Protein AF-A0A7S1YQA7-F1 (afdb_monomer_lite)

Sequence (276 aa):
MTSTLVLRRIRLRHSNNTISSFSTLPFANKNDDNPKITQMTGIPHISIRHYNAPKIFNKTSLKGGYQLSTISTSHNNTPNKKETRRERTMTKMRASATKMEPTARKSLSLLQQYGPVFVGTYLSVYFLTLGSLFAAITYEVIDVSSVFYYLGKFNLHSVAETAETGVIETVSVETSEEESTQAVKYVVGLLAKYDVTRPYAEMAKTNPHVVNLGVAWVATKLTEPLRFGVTALILPKVAKLLGRGPPPLIEEDVSLEEGKDVEKDGVVENRGSQQK

Secondary structure (DSSP, 8-state):
----------------------PPPP------------------------------------------------------TTHHHHHHHHHHHHHHHTTS-HHHHHHHHHHHHHHHHHHHHHHHHHHHHHHHHHHHHHTTSS-HHHHHHHHHHHHHHHHTTS-TTS--------STTHHHHHHHHHHHHHHHTSTTTHHHHHHHHH-HHHHHHHHHHHHHHHTHHHHHHHH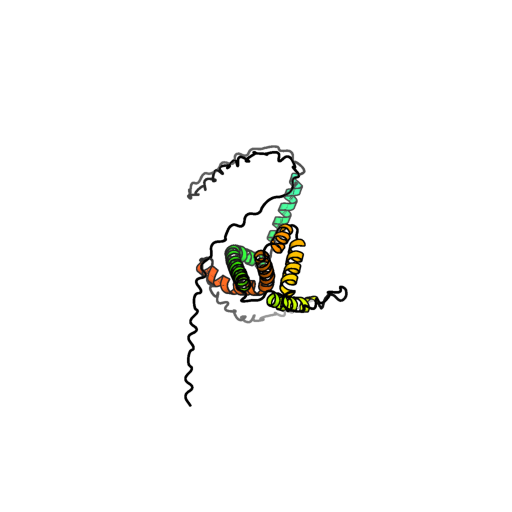HHHHHHHHHHTT-SPP-----------------------------

InterPro domains:
  IPR009688 Protein FAM210A/B-like domain [PF06916] (109-236)
  IPR045866 Protein FAM210A/B-like [PTHR21377] (71-244)

pLDDT: mean 71.1, std 18.67, range [43.59, 97.88]

Foldseek 3Di:
DDDDDDDDDDDDDDDDDDPDDDDDDDDDDDDDDDDPPPPPPDDPPPPPPDDDDPPPDPPDDDPDDDPDDDPPPDDPDDDDPVVVVVVVVVVVVVVVVVPPDPVVVVVVVVCVLLVVVLVVLLVVLLCVQLVVQLVCPVVVVDPLLNLVVVVCVVPCVVCVVPDPDDDPPPPPDDDDPCSLVVLLVVLLVVQCVDPVSNVLSVVSVVDVSSSSSSSSVVSSVVCVVVSSVVSVVCRQVSCVVVVSHDDPPPPPPPPPPVDPDPPPDDPDDDPDDDDD

Structure (mmCIF, N/CA/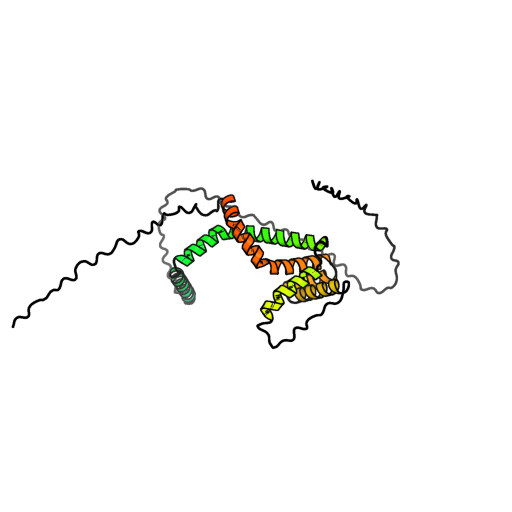C/O backbone):
data_AF-A0A7S1YQA7-F1
#
_entry.id   AF-A0A7S1YQA7-F1
#
loop_
_atom_site.group_PDB
_atom_site.id
_atom_site.type_symbol
_atom_site.label_atom_id
_atom_site.label_alt_id
_atom_site.label_comp_id
_atom_site.label_asym_id
_atom_site.label_entity_id
_atom_site.label_seq_id
_atom_site.pdbx_PDB_ins_code
_atom_site.Cartn_x
_atom_site.Cartn_y
_atom_site.Cartn_z
_atom_site.occupancy
_atom_site.B_iso_or_equiv
_atom_site.auth_seq_id
_atom_site.auth_comp_id
_atom_site.auth_asym_id
_atom_site.auth_atom_id
_atom_site.pdbx_PDB_model_num
ATOM 1 N N . MET A 1 1 ? 3.089 -53.648 -4.534 1.00 48.81 1 MET A N 1
ATOM 2 C CA . MET A 1 1 ? 3.597 -52.567 -5.405 1.00 48.81 1 MET A CA 1
ATOM 3 C C . MET A 1 1 ? 3.871 -51.353 -4.533 1.00 48.81 1 MET A C 1
ATOM 5 O O . MET A 1 1 ? 2.961 -50.599 -4.225 1.00 48.81 1 MET A O 1
ATOM 9 N N . THR A 1 2 ? 5.091 -51.251 -4.018 1.00 43.75 2 THR A N 1
ATOM 10 C CA . THR A 1 2 ? 5.531 -50.237 -3.052 1.00 43.75 2 THR A CA 1
ATOM 11 C C . THR A 1 2 ? 6.356 -49.187 -3.790 1.00 43.75 2 THR A C 1
ATOM 13 O O . THR A 1 2 ? 7.496 -49.442 -4.164 1.00 43.75 2 THR A O 1
ATOM 16 N N . SER A 1 3 ? 5.758 -48.022 -4.050 1.00 49.91 3 SER A N 1
ATOM 17 C CA . SER A 1 3 ? 6.427 -46.898 -4.713 1.00 49.91 3 SER A CA 1
ATOM 18 C C . SER A 1 3 ? 7.304 -46.138 -3.723 1.00 49.91 3 SER A C 1
ATOM 20 O O . SER A 1 3 ? 6.818 -45.380 -2.885 1.00 49.91 3 SER A O 1
ATOM 22 N N . THR A 1 4 ? 8.610 -46.343 -3.833 1.00 55.53 4 THR A N 1
ATOM 23 C CA . THR A 1 4 ? 9.645 -45.620 -3.093 1.00 55.53 4 THR A CA 1
ATOM 24 C C . THR A 1 4 ? 9.862 -44.246 -3.735 1.00 55.53 4 THR A C 1
ATOM 26 O O . THR A 1 4 ? 10.433 -44.131 -4.818 1.00 55.53 4 THR A O 1
ATOM 29 N N . LEU A 1 5 ? 9.385 -43.187 -3.077 1.00 53.81 5 LEU A N 1
ATOM 30 C CA . LEU A 1 5 ? 9.600 -41.793 -3.475 1.00 53.81 5 LEU A CA 1
ATOM 31 C C . LEU A 1 5 ? 11.052 -41.381 -3.184 1.00 53.81 5 LEU A C 1
ATOM 33 O O . LEU A 1 5 ? 11.446 -41.176 -2.037 1.00 53.81 5 LEU A O 1
ATOM 37 N N . VAL A 1 6 ? 11.858 -41.268 -4.240 1.00 61.03 6 VAL A N 1
ATOM 38 C CA . VAL A 1 6 ? 13.243 -40.784 -4.186 1.00 61.03 6 VAL A CA 1
ATOM 39 C C . VAL A 1 6 ? 13.238 -39.253 -4.114 1.00 61.03 6 VAL A C 1
ATOM 41 O O . VAL A 1 6 ? 13.006 -38.565 -5.107 1.00 61.03 6 VAL A O 1
ATOM 44 N N . LEU A 1 7 ? 13.514 -38.708 -2.928 1.00 55.69 7 LEU A N 1
ATOM 45 C CA . LEU A 1 7 ? 13.734 -37.277 -2.704 1.00 55.69 7 LEU A CA 1
ATOM 46 C C . LEU A 1 7 ? 15.055 -36.831 -3.354 1.00 55.69 7 LEU A C 1
ATOM 48 O O . LEU A 1 7 ? 16.149 -37.070 -2.838 1.00 55.69 7 LEU A O 1
ATOM 52 N N . ARG A 1 8 ? 14.950 -36.156 -4.504 1.00 56.75 8 ARG A N 1
ATOM 53 C CA . ARG A 1 8 ? 16.076 -35.531 -5.211 1.00 56.75 8 ARG A CA 1
ATOM 54 C C . ARG A 1 8 ? 16.490 -34.253 -4.472 1.00 56.75 8 ARG A C 1
ATOM 56 O O . ARG A 1 8 ? 15.835 -33.220 -4.552 1.00 56.75 8 ARG A O 1
ATOM 63 N N . ARG A 1 9 ? 17.588 -34.339 -3.723 1.00 57.03 9 ARG A N 1
ATOM 64 C CA . ARG A 1 9 ? 18.198 -33.231 -2.978 1.00 57.03 9 ARG A CA 1
ATOM 65 C C . ARG A 1 9 ? 18.844 -32.247 -3.965 1.00 57.03 9 ARG A C 1
ATOM 67 O O . ARG A 1 9 ? 19.928 -32.512 -4.479 1.00 57.03 9 ARG A O 1
ATOM 74 N N . ILE A 1 10 ? 18.176 -31.130 -4.252 1.00 56.75 10 ILE A N 1
ATOM 75 C CA . ILE A 1 10 ? 18.732 -30.042 -5.069 1.00 56.75 10 ILE A CA 1
ATOM 76 C C . ILE A 1 10 ? 19.785 -29.312 -4.228 1.00 56.75 10 ILE A C 1
ATOM 78 O O . ILE A 1 10 ? 19.480 -28.688 -3.214 1.00 56.75 10 ILE A O 1
ATOM 82 N N . ARG A 1 11 ? 21.049 -29.446 -4.628 1.00 58.34 11 ARG A N 1
ATOM 83 C CA . ARG A 1 11 ? 22.204 -28.792 -4.010 1.00 58.34 11 ARG A CA 1
ATOM 84 C C . ARG A 1 11 ? 22.470 -27.503 -4.789 1.00 58.34 11 ARG A C 1
ATOM 86 O O . ARG A 1 11 ? 23.033 -27.558 -5.878 1.00 58.34 11 ARG A O 1
ATOM 93 N N . LEU A 1 12 ? 22.031 -26.363 -4.259 1.00 56.28 12 LEU A N 1
ATOM 94 C CA . LEU A 1 12 ? 22.344 -25.052 -4.830 1.00 56.28 12 LEU A CA 1
ATOM 95 C C . LEU A 1 12 ? 23.851 -24.792 -4.687 1.00 56.28 12 LEU A C 1
ATOM 97 O O . LEU A 1 12 ? 24.405 -24.804 -3.587 1.00 56.28 12 LEU A O 1
ATOM 101 N N . ARG A 1 13 ? 24.519 -24.637 -5.830 1.00 58.03 13 ARG A N 1
ATOM 102 C CA . ARG A 1 13 ? 25.949 -24.353 -5.958 1.00 58.03 13 ARG A CA 1
ATOM 103 C C . ARG A 1 13 ? 26.116 -22.833 -5.871 1.00 58.03 13 ARG A C 1
ATOM 105 O O . ARG A 1 13 ? 25.655 -22.125 -6.759 1.00 58.03 13 ARG A O 1
ATOM 112 N N . HIS A 1 14 ? 26.737 -22.331 -4.805 1.00 50.59 14 HIS A N 1
ATOM 113 C CA . HIS A 1 14 ? 27.123 -20.921 -4.716 1.00 50.59 14 HIS A CA 1
ATOM 114 C C . HIS A 1 14 ? 28.198 -20.617 -5.768 1.00 50.59 14 HIS A C 1
ATOM 116 O O . HIS A 1 14 ? 29.286 -21.190 -5.735 1.00 50.59 14 HIS A O 1
ATOM 122 N N . SER A 1 15 ? 27.869 -19.733 -6.711 1.00 54.56 15 SER A N 1
ATOM 123 C CA . SER A 1 15 ? 28.816 -19.128 -7.646 1.00 54.56 15 SER A CA 1
ATOM 124 C C . SER A 1 15 ? 29.484 -17.939 -6.961 1.00 54.56 15 SER A C 1
ATOM 126 O O . SER A 1 15 ? 28.852 -16.905 -6.751 1.00 54.56 15 SER A O 1
ATOM 128 N N . ASN A 1 16 ? 30.754 -18.093 -6.592 1.00 51.56 16 ASN A N 1
ATOM 129 C CA . ASN A 1 16 ? 31.605 -16.984 -6.177 1.00 51.56 16 ASN A CA 1
ATOM 130 C C . ASN A 1 16 ? 32.040 -16.227 -7.437 1.00 51.56 16 ASN A C 1
ATOM 132 O O . ASN A 1 16 ? 33.015 -16.615 -8.077 1.00 51.56 16 ASN A O 1
ATOM 136 N N . ASN A 1 17 ? 31.317 -15.165 -7.801 1.00 50.00 17 ASN A N 1
ATOM 137 C CA . ASN A 1 17 ? 31.789 -14.229 -8.818 1.00 50.00 17 ASN A CA 1
ATOM 138 C C . ASN A 1 17 ? 32.797 -13.266 -8.192 1.00 50.00 17 ASN A C 1
ATOM 140 O O . ASN A 1 17 ? 32.459 -12.304 -7.504 1.00 50.00 17 ASN A O 1
ATOM 144 N N . THR A 1 18 ? 34.058 -13.584 -8.450 1.00 46.94 18 THR A N 1
ATOM 145 C CA . THR A 1 18 ? 35.232 -12.728 -8.357 1.00 46.94 18 THR A CA 1
ATOM 146 C C . THR A 1 18 ? 35.003 -11.482 -9.215 1.00 46.94 18 THR A C 1
ATOM 148 O O . THR A 1 18 ? 34.886 -11.577 -10.435 1.00 46.94 18 THR A O 1
ATOM 151 N N . ILE A 1 19 ? 34.919 -10.309 -8.586 1.00 50.41 19 ILE A N 1
ATOM 152 C CA . ILE A 1 19 ? 34.871 -9.024 -9.288 1.00 50.41 19 ILE A CA 1
ATOM 153 C C . ILE A 1 19 ? 36.265 -8.776 -9.865 1.00 50.41 19 ILE A C 1
ATOM 155 O O . ILE A 1 19 ? 37.210 -8.459 -9.144 1.00 50.41 19 ILE A O 1
ATOM 159 N N . SER A 1 20 ? 36.389 -8.987 -11.171 1.00 46.50 20 SER A N 1
ATOM 160 C CA . SER A 1 20 ? 37.546 -8.611 -11.971 1.00 46.50 20 SER A CA 1
ATOM 161 C C . SER A 1 20 ? 37.680 -7.090 -12.025 1.00 46.50 20 SER A C 1
ATOM 163 O O . SER A 1 20 ? 36.735 -6.370 -12.348 1.00 46.50 20 SER A O 1
ATOM 165 N N . SER A 1 21 ? 38.886 -6.636 -11.714 1.00 47.81 21 SER A N 1
ATOM 166 C CA . SER A 1 21 ? 39.421 -5.285 -11.833 1.00 47.81 21 SER A CA 1
ATOM 167 C C . SER A 1 21 ? 39.051 -4.631 -13.168 1.00 47.81 21 SER A C 1
ATOM 169 O O . SER A 1 21 ? 39.421 -5.115 -14.236 1.00 47.81 21 SER A O 1
ATOM 171 N N . PHE A 1 22 ? 38.347 -3.502 -13.096 1.00 51.25 22 PHE A N 1
ATOM 172 C CA . PHE A 1 22 ? 38.029 -2.669 -14.248 1.00 51.25 22 PHE A CA 1
ATOM 173 C C . PHE A 1 22 ? 39.286 -1.889 -14.655 1.00 51.25 22 PHE A C 1
ATOM 175 O O . PHE A 1 22 ? 39.762 -1.017 -13.929 1.00 51.25 22 PHE A O 1
ATOM 182 N N . SER A 1 23 ? 39.858 -2.262 -15.795 1.00 45.97 23 SER A N 1
ATOM 183 C CA . SER A 1 23 ? 41.001 -1.607 -16.422 1.00 45.97 23 SER A CA 1
ATOM 184 C C . SER A 1 23 ? 40.618 -0.231 -16.967 1.00 45.97 23 SER A C 1
ATOM 186 O O . SER A 1 23 ? 39.693 -0.092 -17.766 1.00 45.97 23 SER A O 1
ATOM 188 N N . THR A 1 24 ? 41.383 0.768 -16.547 1.00 47.91 24 THR A N 1
ATOM 189 C CA . THR A 1 24 ? 41.411 2.147 -17.030 1.00 47.91 24 THR A CA 1
ATOM 190 C C . THR A 1 24 ? 41.700 2.194 -18.534 1.00 47.91 24 THR A C 1
ATOM 192 O O . THR A 1 24 ? 42.746 1.717 -18.971 1.00 47.91 24 THR A O 1
ATOM 195 N N . LEU A 1 25 ? 40.812 2.800 -19.328 1.00 50.62 25 LEU A N 1
ATOM 196 C CA . LEU A 1 25 ? 41.116 3.208 -20.704 1.00 50.62 25 LEU A CA 1
ATOM 197 C C . LEU A 1 25 ? 41.428 4.714 -20.748 1.00 50.62 25 LEU A C 1
ATOM 199 O O . LEU A 1 25 ? 40.717 5.494 -20.109 1.00 50.62 25 LEU A O 1
ATOM 203 N N . PRO A 1 26 ? 42.458 5.144 -21.499 1.00 60.94 26 PRO A N 1
ATOM 204 C CA . PRO A 1 26 ? 42.775 6.552 -21.681 1.00 60.94 26 PRO A CA 1
ATOM 205 C C . PRO A 1 26 ? 41.904 7.141 -22.799 1.00 60.94 26 PRO A C 1
ATOM 207 O O . PRO A 1 26 ? 42.015 6.746 -23.958 1.00 60.94 26 PRO A O 1
ATOM 210 N N . PHE A 1 27 ? 41.049 8.110 -22.469 1.00 49.16 27 PHE A N 1
ATOM 211 C CA . PHE A 1 27 ? 40.383 8.936 -23.477 1.00 49.16 27 PHE A CA 1
ATOM 212 C C . PHE A 1 27 ? 41.293 10.105 -23.864 1.00 49.16 27 PHE A C 1
ATOM 214 O O . PHE A 1 27 ? 41.507 11.041 -23.093 1.00 49.16 27 PHE A O 1
ATOM 221 N N . ALA A 1 28 ? 41.842 10.027 -25.074 1.00 52.94 28 ALA A N 1
ATOM 222 C CA . ALA A 1 28 ? 42.580 11.098 -25.723 1.00 52.94 28 ALA A CA 1
ATOM 223 C C . ALA A 1 28 ? 41.616 12.043 -26.470 1.00 52.94 28 ALA A C 1
ATOM 225 O O . ALA A 1 28 ? 41.026 11.679 -27.480 1.00 52.94 28 ALA A O 1
ATOM 226 N N . ASN A 1 29 ? 41.462 13.245 -25.911 1.00 54.66 29 ASN A N 1
ATOM 227 C CA . ASN A 1 29 ? 41.579 14.568 -26.541 1.00 54.66 29 ASN A CA 1
ATOM 228 C C . ASN A 1 29 ? 41.228 14.734 -28.044 1.00 54.66 29 ASN A C 1
ATOM 230 O O . ASN A 1 29 ? 41.983 14.260 -28.892 1.00 54.66 29 ASN A O 1
ATOM 234 N N . LYS A 1 30 ? 40.231 15.582 -28.364 1.00 50.53 30 LYS A N 1
ATOM 235 C CA . LYS A 1 30 ? 40.443 16.783 -29.208 1.00 50.53 30 LYS A CA 1
ATOM 236 C C . LYS A 1 30 ? 39.229 17.720 -29.280 1.00 50.53 30 LYS A C 1
ATOM 238 O O . LYS A 1 30 ? 38.108 17.261 -29.465 1.00 50.53 30 LYS A O 1
ATOM 243 N N . ASN A 1 31 ? 39.560 19.014 -29.290 1.00 51.22 31 ASN A N 1
ATOM 244 C CA . ASN A 1 31 ? 38.817 20.190 -29.767 1.00 51.22 31 ASN A CA 1
ATOM 245 C C . ASN A 1 31 ? 38.156 21.071 -28.697 1.00 51.22 31 ASN A C 1
ATOM 247 O O . ASN A 1 31 ? 37.012 20.883 -28.295 1.00 51.22 31 ASN A O 1
ATOM 251 N N . ASP A 1 32 ? 38.973 22.037 -28.268 1.00 58.78 32 ASP A N 1
ATOM 252 C CA . ASP A 1 32 ? 38.685 23.468 -28.126 1.00 58.78 32 ASP A CA 1
ATOM 253 C C . ASP A 1 32 ? 37.249 23.911 -28.447 1.00 58.78 32 ASP A C 1
ATOM 255 O O . ASP A 1 32 ? 36.817 23.868 -29.592 1.00 58.78 32 ASP A O 1
ATOM 259 N N . ASP A 1 33 ? 36.551 24.405 -27.425 1.00 54.88 33 ASP A N 1
ATOM 260 C CA . ASP A 1 33 ? 36.119 25.803 -27.380 1.00 54.88 33 ASP A CA 1
ATOM 261 C C . ASP A 1 33 ? 35.776 26.174 -25.930 1.00 54.88 33 ASP A C 1
ATOM 263 O O . ASP A 1 33 ? 35.072 25.468 -25.212 1.00 54.88 33 ASP A O 1
ATOM 267 N N . ASN A 1 34 ? 36.376 27.269 -25.474 1.00 54.03 34 ASN A N 1
ATOM 268 C CA . ASN A 1 34 ? 36.519 27.678 -24.082 1.00 54.03 34 ASN A CA 1
ATOM 269 C C . ASN A 1 34 ? 35.376 28.614 -23.636 1.00 54.03 34 ASN A C 1
ATOM 271 O O . ASN A 1 34 ? 35.433 29.809 -23.941 1.00 54.03 34 ASN A O 1
ATOM 275 N N . PRO A 1 35 ? 34.382 28.163 -22.846 1.00 55.31 35 PRO A N 1
ATOM 276 C CA . PRO A 1 35 ? 33.626 29.067 -21.999 1.00 55.31 35 PRO A CA 1
ATOM 277 C C . PRO A 1 35 ? 34.397 29.268 -20.691 1.00 55.31 35 PRO A C 1
ATOM 279 O O . PRO A 1 35 ? 34.618 28.331 -19.927 1.00 55.31 35 PRO A O 1
ATOM 282 N N . LYS A 1 36 ? 34.785 30.518 -20.425 1.00 51.69 36 LYS A N 1
ATOM 283 C CA . LYS A 1 36 ? 35.367 30.972 -19.155 1.00 51.69 36 LYS A CA 1
ATOM 284 C C . LYS A 1 36 ? 34.573 30.406 -17.970 1.00 51.69 36 LYS A C 1
ATOM 286 O O . LYS A 1 36 ? 33.494 30.897 -17.644 1.00 51.69 36 LYS A O 1
ATOM 291 N N . ILE A 1 37 ? 35.131 29.388 -17.318 1.00 48.38 37 ILE A N 1
ATOM 292 C CA . ILE A 1 37 ? 34.628 28.841 -16.059 1.00 48.38 37 ILE A CA 1
ATOM 293 C C . ILE A 1 37 ? 34.962 29.860 -14.971 1.00 48.38 37 ILE A C 1
ATOM 295 O O . ILE A 1 37 ? 36.070 29.903 -14.437 1.00 48.38 37 ILE A O 1
ATOM 299 N N . THR A 1 38 ? 33.990 30.715 -14.663 1.00 59.81 38 THR A N 1
ATOM 300 C CA . THR A 1 38 ? 33.974 31.514 -13.439 1.00 59.81 38 THR A CA 1
ATOM 301 C C . THR A 1 38 ? 33.997 30.552 -12.255 1.00 59.81 38 THR A C 1
ATOM 303 O O . THR A 1 38 ? 33.003 29.890 -11.958 1.00 59.81 38 THR A O 1
ATOM 306 N N . GLN A 1 39 ? 35.142 30.453 -11.584 1.00 46.75 39 GLN A N 1
ATOM 307 C CA . GLN A 1 39 ? 35.269 29.727 -10.327 1.00 46.75 39 GLN A CA 1
ATOM 308 C C . GLN A 1 39 ? 34.439 30.446 -9.250 1.00 46.75 39 GLN A C 1
ATOM 310 O O . GLN A 1 39 ? 34.910 31.383 -8.611 1.00 46.75 39 GLN A O 1
ATOM 315 N N . MET A 1 40 ? 33.190 30.022 -9.035 1.00 45.34 40 MET A N 1
ATOM 316 C CA . MET A 1 40 ? 32.464 30.319 -7.796 1.00 45.34 40 MET A CA 1
ATOM 317 C C . MET A 1 40 ? 32.923 29.334 -6.720 1.00 45.34 40 MET A C 1
ATOM 319 O O . MET A 1 40 ? 32.256 28.348 -6.412 1.00 45.34 40 MET A O 1
ATOM 323 N N . THR A 1 41 ? 34.078 29.612 -6.120 1.00 52.19 41 THR A N 1
ATOM 324 C CA . THR A 1 41 ? 34.468 29.041 -4.826 1.00 52.19 41 THR A CA 1
ATOM 325 C C . THR A 1 41 ? 33.648 29.720 -3.729 1.00 52.19 41 THR A C 1
ATOM 327 O O . THR A 1 41 ? 34.127 30.598 -3.016 1.00 52.19 41 THR A O 1
ATOM 330 N N . GLY A 1 42 ? 32.373 29.358 -3.634 1.00 48.22 42 GLY A N 1
ATOM 331 C CA . GLY A 1 42 ? 31.481 29.771 -2.559 1.00 48.22 42 GLY A CA 1
ATOM 332 C C . GLY A 1 42 ? 30.937 28.532 -1.878 1.00 48.22 42 GLY A C 1
ATOM 333 O O . GLY A 1 42 ? 29.832 28.108 -2.189 1.00 48.22 42 GLY A O 1
ATOM 334 N N . ILE A 1 43 ? 31.724 27.924 -0.988 1.00 51.78 43 ILE A N 1
ATOM 335 C CA . ILE A 1 43 ? 31.242 26.858 -0.105 1.00 51.78 43 ILE A CA 1
ATOM 336 C C . ILE A 1 43 ? 30.176 27.499 0.797 1.00 51.78 43 ILE A C 1
ATOM 338 O O . ILE A 1 43 ? 30.527 28.370 1.600 1.00 51.78 43 ILE A O 1
ATOM 342 N N . PRO A 1 44 ? 28.884 27.140 0.681 1.00 53.72 44 PRO A N 1
ATOM 343 C CA . PRO A 1 44 ? 27.879 27.667 1.585 1.00 53.72 44 PRO A CA 1
ATOM 344 C C . PRO A 1 44 ? 28.177 27.121 2.981 1.00 53.72 44 PRO A C 1
ATOM 346 O O . PRO A 1 44 ? 28.105 25.921 3.236 1.00 53.72 44 PRO A O 1
ATOM 349 N N . HIS A 1 45 ? 28.548 28.020 3.885 1.00 48.47 45 HIS A N 1
ATOM 350 C CA . HIS A 1 45 ? 28.747 27.726 5.294 1.00 48.47 45 HIS A CA 1
ATOM 351 C C . HIS A 1 45 ? 27.398 27.300 5.899 1.00 48.47 45 HIS A C 1
ATOM 353 O O . HIS A 1 45 ? 26.556 28.136 6.235 1.00 48.47 45 HIS A O 1
ATOM 359 N N . ILE A 1 46 ? 27.167 25.987 5.991 1.00 56.03 46 ILE A N 1
ATOM 360 C CA . ILE A 1 46 ? 25.974 25.399 6.608 1.00 56.03 46 ILE A CA 1
ATOM 361 C C . ILE A 1 46 ? 26.022 25.733 8.102 1.00 56.03 46 ILE A C 1
ATOM 363 O O . ILE A 1 46 ? 26.708 25.088 8.891 1.00 56.03 46 ILE A O 1
ATOM 367 N N . SER A 1 47 ? 25.303 26.783 8.494 1.00 59.28 47 SER A N 1
ATOM 368 C CA . SER A 1 47 ? 25.112 27.137 9.896 1.00 59.28 47 SER A CA 1
ATOM 369 C C . SER A 1 47 ? 24.214 26.084 10.548 1.00 59.28 47 SER A C 1
ATOM 371 O O . SER A 1 47 ? 22.994 26.076 10.366 1.00 59.28 47 SER A O 1
ATOM 373 N N . ILE A 1 48 ? 24.831 25.164 11.291 1.00 54.91 48 ILE A N 1
ATOM 374 C CA . ILE A 1 48 ? 24.143 24.174 12.120 1.00 54.91 48 ILE A CA 1
ATOM 375 C C . ILE A 1 48 ? 23.473 24.927 13.276 1.00 54.91 48 ILE A C 1
ATOM 377 O O . ILE A 1 48 ? 24.070 25.146 14.334 1.00 54.91 48 ILE A O 1
ATOM 381 N N . ARG A 1 49 ? 22.217 25.353 13.079 1.00 51.72 49 ARG A N 1
ATOM 382 C CA . ARG A 1 49 ? 21.379 25.853 14.175 1.00 51.72 49 ARG A CA 1
ATOM 383 C C . ARG A 1 49 ? 21.224 24.738 15.200 1.00 51.72 49 ARG A C 1
ATOM 385 O O . ARG A 1 49 ? 20.568 23.732 14.947 1.00 51.72 49 ARG A O 1
ATOM 392 N N . HIS A 1 50 ? 21.837 24.940 16.358 1.00 48.50 50 HIS A N 1
ATOM 393 C CA . HIS A 1 50 ? 21.611 24.124 17.537 1.00 48.50 50 HIS A CA 1
ATOM 394 C C . HIS A 1 50 ? 20.156 24.315 17.971 1.00 48.50 50 HIS A C 1
ATOM 396 O O . HIS A 1 50 ? 19.777 25.363 18.493 1.00 48.50 50 HIS A O 1
ATOM 402 N N . TYR A 1 51 ? 19.321 23.313 17.713 1.00 55.09 51 TYR A N 1
ATOM 403 C CA . TYR A 1 51 ? 17.982 23.265 18.276 1.00 55.09 51 TYR A CA 1
ATOM 404 C C . TYR A 1 51 ? 18.117 22.908 19.756 1.00 55.09 51 TYR A C 1
ATOM 406 O O . TYR A 1 51 ? 18.397 21.764 20.108 1.00 55.09 51 TYR A O 1
ATOM 414 N N . ASN A 1 52 ? 17.939 23.904 20.626 1.00 57.75 52 ASN A N 1
ATOM 415 C CA . ASN A 1 52 ? 17.761 23.674 22.054 1.00 57.75 52 ASN A CA 1
ATOM 416 C C . ASN A 1 52 ? 16.533 22.777 22.245 1.00 57.75 52 ASN A C 1
ATOM 418 O O . ASN A 1 52 ? 15.401 23.199 22.003 1.00 57.75 52 ASN A O 1
ATOM 422 N N . ALA A 1 53 ? 16.772 21.532 22.656 1.00 57.47 53 ALA A N 1
ATOM 423 C CA . ALA A 1 53 ? 15.720 20.589 22.988 1.00 57.47 53 ALA A CA 1
ATOM 424 C C . ALA A 1 53 ? 14.840 21.181 24.108 1.00 57.47 53 ALA A C 1
ATOM 426 O O . ALA A 1 53 ? 15.370 21.580 25.153 1.00 57.47 53 ALA A O 1
ATOM 427 N N . PRO A 1 54 ? 13.510 21.267 23.929 1.00 55.47 54 PRO A N 1
ATOM 428 C CA . PRO A 1 54 ? 12.627 21.712 24.992 1.00 55.47 54 PRO A CA 1
ATOM 429 C C . PRO A 1 54 ? 12.703 20.705 26.142 1.00 55.47 54 PRO A C 1
ATOM 431 O O . PRO A 1 54 ? 12.422 19.519 25.970 1.00 55.47 54 PRO A O 1
ATOM 434 N N . LYS A 1 55 ? 13.114 21.186 27.320 1.00 54.69 55 LYS A N 1
ATOM 435 C CA . LYS A 1 55 ? 13.129 20.408 28.562 1.00 54.69 55 LYS A CA 1
ATOM 436 C C . LYS A 1 55 ? 11.726 19.852 28.801 1.00 54.69 55 LYS A C 1
ATOM 438 O O . LYS A 1 55 ? 10.791 20.606 29.068 1.00 54.69 55 LYS A O 1
ATOM 443 N N . ILE A 1 56 ? 11.592 18.534 28.685 1.00 52.28 56 ILE A N 1
ATOM 444 C CA . ILE A 1 56 ? 10.373 17.800 29.010 1.00 52.28 56 ILE A CA 1
ATOM 445 C C . ILE A 1 56 ? 10.145 17.979 30.511 1.00 52.28 56 ILE A C 1
ATOM 447 O O . ILE A 1 56 ? 10.890 17.466 31.344 1.00 52.28 56 ILE A O 1
ATOM 451 N N . PHE A 1 57 ? 9.149 18.795 30.843 1.00 50.91 57 PHE A N 1
ATOM 452 C CA . PHE A 1 57 ? 8.755 19.094 32.209 1.00 50.91 57 PHE A CA 1
ATOM 453 C C . PHE A 1 57 ? 8.052 17.857 32.781 1.00 50.91 57 PHE A C 1
ATOM 455 O O . PHE A 1 57 ? 6.892 17.583 32.468 1.00 50.91 57 PHE A O 1
ATOM 462 N N . ASN A 1 58 ? 8.777 17.083 33.591 1.00 45.31 58 ASN A N 1
ATOM 463 C CA . ASN A 1 58 ? 8.218 15.988 34.376 1.00 45.31 58 ASN A CA 1
ATOM 464 C C . ASN A 1 58 ? 7.157 16.554 35.328 1.00 45.31 58 ASN A C 1
ATOM 466 O O . ASN A 1 58 ? 7.478 17.224 36.307 1.00 45.31 58 ASN A O 1
ATOM 470 N N . LYS A 1 59 ? 5.881 16.279 35.041 1.00 46.31 59 LYS A N 1
ATOM 471 C CA . LYS A 1 59 ? 4.782 16.502 35.983 1.00 46.31 59 LYS A CA 1
ATOM 472 C C . LYS A 1 59 ? 4.841 15.422 37.058 1.00 46.31 59 LYS A C 1
ATOM 474 O O . LYS A 1 59 ? 4.179 14.393 36.952 1.00 46.31 59 LYS A O 1
ATOM 479 N N . THR A 1 60 ? 5.624 15.659 38.103 1.00 49.97 60 THR A N 1
ATOM 480 C CA . THR A 1 60 ? 5.364 15.030 39.393 1.00 49.97 60 THR A CA 1
ATOM 481 C C . THR A 1 60 ? 4.111 15.662 39.992 1.00 49.97 60 THR A C 1
ATOM 483 O O . THR A 1 60 ? 3.961 16.878 40.097 1.00 49.97 60 THR A O 1
ATOM 486 N N . SER A 1 61 ? 3.169 14.786 40.318 1.00 55.28 61 SER A N 1
ATOM 487 C CA . SER A 1 61 ? 1.930 15.056 41.029 1.00 55.28 61 SER A CA 1
ATOM 488 C C . SER A 1 61 ? 2.215 15.722 42.380 1.00 55.28 61 SER A C 1
ATOM 490 O O . SER A 1 61 ? 2.542 15.041 43.350 1.00 55.28 61 SER A O 1
ATOM 492 N N . LEU A 1 62 ? 2.032 17.038 42.460 1.00 46.97 62 LEU A N 1
ATOM 493 C CA . LEU A 1 62 ? 1.889 17.759 43.721 1.00 46.97 62 LEU A CA 1
ATOM 494 C C . LEU A 1 62 ? 0.397 17.976 43.988 1.00 46.97 62 LEU A C 1
ATOM 496 O O . LEU A 1 62 ? -0.241 18.863 43.423 1.00 46.97 62 LEU A O 1
ATOM 500 N N . LYS A 1 63 ? -0.154 17.131 44.866 1.00 52.75 63 LYS A N 1
ATOM 501 C CA . LYS A 1 63 ? -1.357 17.439 45.641 1.00 52.75 63 LYS A CA 1
ATOM 502 C C . LYS A 1 63 ? -1.007 18.616 46.556 1.00 52.75 63 LYS A C 1
ATOM 504 O O . LYS A 1 63 ? -0.424 18.419 47.614 1.00 52.75 63 LYS A O 1
ATOM 509 N N . GLY A 1 64 ? -1.320 19.830 46.124 1.00 44.50 64 GLY A N 1
ATOM 510 C CA . GLY A 1 64 ? -1.156 21.046 46.914 1.00 44.50 64 GLY A CA 1
ATOM 511 C C . GLY A 1 64 ? -2.316 21.978 46.620 1.00 44.50 64 GLY A C 1
ATOM 512 O O . GLY A 1 64 ? -2.377 22.571 45.547 1.00 44.50 64 GLY A O 1
ATOM 513 N N . GLY A 1 65 ? -3.272 22.034 47.547 1.00 53.88 65 GLY A N 1
ATOM 514 C CA . GLY A 1 65 ? -4.390 22.960 47.483 1.00 53.88 65 GLY A CA 1
ATOM 515 C C . GLY A 1 65 ? -3.893 24.390 47.644 1.00 53.88 65 GLY A C 1
ATOM 516 O O . GLY A 1 65 ? -3.361 24.750 48.688 1.00 53.88 65 GLY A O 1
ATOM 517 N N . TYR A 1 66 ? -4.115 25.202 46.618 1.00 43.66 66 TYR A N 1
ATOM 518 C CA . TYR A 1 66 ? -4.058 26.651 46.721 1.00 43.66 66 TYR A CA 1
ATOM 519 C C . TYR A 1 66 ? -5.399 27.180 46.224 1.00 43.66 66 TYR A C 1
ATOM 521 O O . TYR A 1 66 ? -5.752 27.032 45.055 1.00 43.66 66 TYR A O 1
ATOM 529 N N . GLN A 1 67 ? -6.165 27.741 47.156 1.00 49.34 67 GLN A N 1
ATOM 530 C CA . GLN A 1 67 ? -7.337 28.558 46.873 1.00 49.34 67 GLN A CA 1
ATOM 531 C C . GLN A 1 67 ? -6.852 29.798 46.118 1.00 49.34 67 GLN A C 1
ATOM 533 O O . GLN A 1 67 ? -6.260 30.701 46.709 1.00 49.34 67 GLN A O 1
ATOM 538 N N . LEU A 1 68 ? -7.029 29.800 44.798 1.00 43.91 68 LEU A N 1
ATOM 539 C CA . LEU A 1 68 ? -6.679 30.929 43.950 1.00 43.91 68 LEU A CA 1
ATOM 540 C C . LEU A 1 68 ? -7.775 31.988 44.099 1.00 43.91 68 LEU A C 1
ATOM 542 O O . LEU A 1 68 ? -8.887 31.830 43.595 1.00 43.91 68 LEU A O 1
ATOM 546 N N . SER A 1 69 ? -7.456 33.052 44.828 1.00 51.53 69 SER A N 1
ATOM 547 C CA . SER A 1 69 ? -8.267 34.257 44.916 1.00 51.53 69 SER A CA 1
ATOM 548 C C . SER A 1 69 ? -8.435 34.863 43.522 1.00 51.53 69 SER A C 1
ATOM 550 O O . SER A 1 69 ? -7.481 35.223 42.833 1.00 51.53 69 SER A O 1
ATOM 552 N N . THR A 1 70 ? -9.688 34.956 43.093 1.00 45.41 70 THR A N 1
ATOM 553 C CA . THR A 1 70 ? -10.108 35.641 41.875 1.00 45.41 70 THR A CA 1
ATOM 554 C C . THR A 1 70 ? -9.826 37.135 42.006 1.00 45.41 70 THR A C 1
ATOM 556 O O . THR A 1 70 ? -10.602 37.870 42.617 1.00 45.41 70 THR A O 1
ATOM 559 N N . ILE A 1 71 ? -8.724 37.603 41.420 1.00 48.72 71 ILE A N 1
ATOM 560 C CA . ILE A 1 71 ? -8.536 39.025 41.128 1.00 48.72 71 ILE A CA 1
ATOM 561 C C . ILE A 1 71 ? -9.442 39.345 39.938 1.00 48.72 71 ILE A C 1
ATOM 563 O O . ILE A 1 71 ? -9.150 39.011 38.792 1.00 48.72 71 ILE A O 1
ATOM 567 N N . SER A 1 72 ? -10.589 39.946 40.247 1.00 50.09 72 SER A N 1
ATOM 568 C CA . SER A 1 72 ? -11.543 40.468 39.275 1.00 50.09 72 SER A CA 1
ATOM 569 C C . SER A 1 72 ? -10.974 41.755 38.673 1.00 50.09 72 SER A C 1
ATOM 571 O O . SER A 1 72 ? -11.164 42.849 39.203 1.00 50.09 72 SER A O 1
ATOM 573 N N . THR A 1 73 ? -10.202 41.631 37.593 1.00 48.81 73 THR A N 1
ATOM 574 C CA . THR A 1 73 ? -9.766 42.787 36.803 1.00 48.81 73 THR A CA 1
ATOM 575 C C . THR A 1 73 ? -10.911 43.203 35.883 1.00 48.81 73 THR A C 1
ATOM 577 O O . THR A 1 73 ? -11.110 42.643 34.806 1.00 48.81 73 THR A O 1
ATOM 580 N N . SER A 1 74 ? -11.688 44.185 36.343 1.00 44.44 74 SER A N 1
ATOM 581 C CA . SER A 1 74 ? -12.708 44.890 35.567 1.00 44.44 74 SER A CA 1
ATOM 582 C C . SER A 1 74 ? -12.038 45.693 34.446 1.00 44.44 74 SER A C 1
ATOM 584 O O . SER A 1 74 ? -11.558 46.805 34.659 1.00 44.44 74 SER A O 1
ATOM 586 N N . HIS A 1 75 ? -11.947 45.100 33.256 1.00 43.59 75 HIS A N 1
ATOM 587 C CA . HIS A 1 75 ? -11.502 45.778 32.041 1.00 43.59 75 HIS A CA 1
ATOM 588 C C . HIS A 1 75 ? -12.730 46.126 31.191 1.00 43.59 75 HIS A C 1
ATOM 590 O O . HIS A 1 75 ? -13.332 45.258 30.559 1.00 43.59 75 HIS A O 1
ATOM 596 N N . ASN A 1 76 ? -13.088 47.413 31.161 1.00 52.84 76 ASN A N 1
ATOM 597 C CA . ASN A 1 76 ? -14.049 47.981 30.215 1.00 52.84 76 ASN A CA 1
ATOM 598 C C . ASN A 1 76 ? -13.441 47.972 28.802 1.00 52.84 76 ASN A C 1
ATOM 600 O O . ASN A 1 76 ? -12.913 48.981 28.338 1.00 52.84 76 ASN A O 1
ATOM 604 N N . ASN A 1 77 ? -13.492 46.823 28.127 1.00 54.06 77 ASN A N 1
ATOM 605 C CA . ASN A 1 77 ? -13.158 46.716 26.711 1.00 54.06 77 ASN A CA 1
ATOM 606 C C . ASN A 1 77 ? -14.432 46.848 25.881 1.00 54.06 77 ASN A C 1
ATOM 608 O O . ASN A 1 77 ? -15.339 46.017 25.931 1.00 54.06 77 ASN A O 1
ATOM 612 N N . THR A 1 78 ? -14.485 47.920 25.101 1.00 58.41 78 THR A N 1
ATOM 613 C CA . THR A 1 78 ? -15.472 48.128 24.048 1.00 58.41 78 THR A CA 1
ATOM 614 C C . THR A 1 78 ? -15.443 46.946 23.064 1.00 58.41 78 THR A C 1
ATOM 616 O O . THR A 1 78 ? -14.371 46.546 22.605 1.00 58.41 78 THR A O 1
ATOM 619 N N . PRO A 1 79 ? -16.603 46.348 22.732 1.00 54.75 79 PRO A N 1
ATOM 620 C CA . PRO A 1 79 ? -16.666 45.106 21.970 1.00 54.75 79 PRO A CA 1
ATOM 621 C C . PRO A 1 79 ? -16.188 45.317 20.531 1.00 54.75 79 PRO A C 1
ATOM 623 O O . PRO A 1 79 ? -16.840 45.970 19.711 1.00 54.75 79 PRO A O 1
ATOM 626 N N . ASN A 1 80 ? -15.046 44.715 20.204 1.00 57.62 80 ASN A N 1
ATOM 627 C CA . ASN A 1 80 ? -14.530 44.654 18.847 1.00 57.62 80 ASN A CA 1
ATOM 628 C C . ASN A 1 80 ? -15.448 43.754 17.997 1.00 57.62 80 ASN A C 1
ATOM 630 O O . ASN A 1 80 ? -15.473 42.529 18.122 1.00 57.62 80 ASN A O 1
ATOM 634 N N . LYS A 1 81 ? -16.228 44.376 17.106 1.00 59.41 81 LYS A N 1
ATOM 635 C CA . LYS A 1 81 ? -17.313 43.768 16.307 1.00 59.41 81 LYS A CA 1
ATOM 636 C C . LYS A 1 81 ? -16.878 42.598 15.400 1.00 59.41 81 LYS A C 1
ATOM 638 O O . LYS A 1 81 ? -17.730 41.941 14.806 1.00 59.41 81 LYS A O 1
ATOM 643 N N . LYS A 1 82 ? -15.573 42.323 15.268 1.00 59.25 82 LYS A N 1
ATOM 644 C CA . LYS A 1 82 ? -15.032 41.201 14.477 1.00 59.25 82 LYS A CA 1
ATOM 645 C C . LYS A 1 82 ? -14.938 39.882 15.256 1.00 59.25 82 LYS A C 1
ATOM 647 O O . LYS A 1 82 ? -14.903 38.822 14.632 1.00 59.25 82 LYS A O 1
ATOM 652 N N . GLU A 1 83 ? -14.958 39.919 16.585 1.00 60.62 83 GLU A N 1
ATOM 653 C CA . GLU A 1 83 ? -14.771 38.731 17.434 1.00 60.62 83 GLU A CA 1
ATOM 654 C C . GLU A 1 83 ? -16.052 37.879 17.539 1.00 60.62 83 GLU A C 1
ATOM 656 O O . GLU A 1 83 ? -16.017 36.647 17.469 1.00 60.62 83 GLU A O 1
ATOM 661 N N . THR A 1 84 ? -17.217 38.531 17.496 1.00 65.00 84 THR A N 1
ATOM 662 C CA . THR A 1 84 ? -18.539 37.882 17.567 1.00 65.00 84 THR A CA 1
ATOM 663 C C . THR A 1 84 ? -18.861 36.966 16.381 1.00 65.00 84 THR A C 1
ATOM 665 O O . THR A 1 84 ? -19.684 36.056 16.517 1.00 65.00 84 THR A O 1
ATOM 668 N N . ARG A 1 85 ? -18.218 37.135 15.212 1.00 66.44 85 ARG A N 1
ATOM 669 C CA . ARG A 1 85 ? -18.437 36.229 14.066 1.00 66.44 85 ARG A CA 1
ATOM 670 C C . ARG A 1 85 ? -17.712 34.892 14.245 1.00 66.44 85 ARG A C 1
ATOM 672 O O . ARG A 1 85 ? -18.275 33.871 13.860 1.00 66.44 85 ARG A O 1
ATOM 679 N N . ARG A 1 86 ? -16.526 34.884 14.872 1.00 73.00 86 ARG A N 1
ATOM 680 C CA . ARG A 1 86 ? -15.767 33.654 15.175 1.00 73.00 86 ARG A CA 1
ATOM 681 C C . ARG A 1 86 ? -16.411 32.854 16.308 1.00 73.00 86 ARG A C 1
ATOM 683 O O . ARG A 1 86 ? -16.546 31.634 16.180 1.00 73.00 86 ARG A O 1
ATOM 690 N N . GLU A 1 87 ? -16.901 33.522 17.350 1.00 74.19 87 GLU A N 1
ATOM 691 C CA . GLU A 1 87 ? -17.596 32.847 18.456 1.00 74.19 87 GLU A CA 1
ATOM 692 C C . GLU A 1 87 ? -18.914 32.193 18.024 1.00 74.19 87 GLU A C 1
ATOM 694 O O . GLU A 1 87 ? -19.199 31.061 18.425 1.00 74.19 87 GLU A O 1
ATOM 699 N N . ARG A 1 88 ? -19.686 32.840 17.135 1.00 73.50 88 ARG A N 1
ATOM 700 C CA . ARG A 1 88 ? -20.928 32.262 16.582 1.00 73.50 88 ARG A CA 1
ATOM 701 C C . ARG A 1 88 ? -20.682 31.021 15.722 1.00 73.50 88 ARG A C 1
ATOM 703 O O . ARG A 1 88 ? -21.525 30.128 15.687 1.00 73.50 88 ARG A O 1
ATOM 710 N N . THR A 1 89 ? -19.538 30.930 15.044 1.00 79.19 89 THR A N 1
ATOM 711 C CA . THR A 1 89 ? -19.142 29.705 14.330 1.00 79.19 89 THR A CA 1
ATOM 712 C C . THR A 1 89 ? -18.697 28.591 15.277 1.00 79.19 89 THR A C 1
ATOM 714 O O . THR A 1 89 ? -19.116 27.452 15.089 1.00 79.19 89 THR A O 1
ATOM 717 N N . MET A 1 90 ? -17.933 28.895 16.335 1.00 77.69 90 MET A N 1
ATOM 718 C CA . MET A 1 90 ? -17.481 27.875 17.296 1.00 77.69 90 MET A CA 1
ATOM 719 C C . MET A 1 90 ? -18.632 27.290 18.128 1.00 77.69 90 MET A C 1
ATOM 721 O O . MET A 1 90 ? -18.666 26.085 18.380 1.00 77.69 90 MET A O 1
ATOM 725 N N . THR A 1 91 ? -19.607 28.116 18.520 1.00 78.88 91 THR A N 1
ATOM 726 C CA . THR A 1 91 ? -20.795 27.652 19.262 1.00 78.88 91 THR A CA 1
ATOM 727 C C . THR A 1 91 ? -21.694 26.760 18.409 1.00 78.88 91 THR A C 1
ATOM 729 O O . THR A 1 91 ? -22.151 25.726 18.896 1.00 78.88 91 THR A O 1
ATOM 732 N N . LYS A 1 92 ? -21.873 27.076 17.118 1.00 80.00 92 LYS A N 1
ATOM 733 C CA . LYS A 1 92 ? -22.592 26.191 16.186 1.00 80.00 92 LYS A CA 1
ATOM 734 C C . LYS A 1 92 ? -21.865 24.861 15.971 1.00 80.00 92 LYS A C 1
ATOM 736 O O . LYS A 1 92 ? -22.520 23.827 16.019 1.00 80.00 92 LYS A O 1
ATOM 741 N N . MET A 1 93 ? -20.535 24.870 15.828 1.00 76.69 93 MET A N 1
ATOM 742 C CA . MET A 1 93 ? -19.734 23.644 15.677 1.00 76.69 93 MET A CA 1
ATOM 743 C C . MET A 1 93 ? -19.789 22.740 16.920 1.00 76.69 93 MET A C 1
ATOM 745 O O . MET A 1 93 ? -19.894 21.518 16.792 1.00 76.69 93 MET A O 1
ATOM 749 N N . ARG A 1 94 ? -19.787 23.320 18.130 1.00 76.19 94 ARG A N 1
ATOM 750 C CA . ARG A 1 94 ? -19.973 22.560 19.380 1.00 76.19 94 ARG A CA 1
ATOM 751 C C . ARG A 1 94 ? -21.384 21.983 19.514 1.00 76.19 94 ARG A C 1
ATOM 753 O O . ARG A 1 94 ? -21.511 20.828 19.907 1.00 76.19 94 ARG A O 1
ATOM 760 N N . ALA A 1 95 ? -22.420 22.736 19.143 1.00 75.25 95 ALA A N 1
ATOM 761 C CA . ALA A 1 95 ? -23.804 22.252 19.170 1.00 75.25 95 ALA A CA 1
ATOM 762 C C . ALA A 1 95 ? -24.076 21.143 18.133 1.00 75.25 95 ALA A C 1
ATOM 764 O O . ALA A 1 95 ? -24.907 20.267 18.362 1.00 75.25 95 ALA A O 1
ATOM 765 N N . SER A 1 96 ? -23.362 21.132 17.003 1.00 71.19 96 SER A N 1
ATOM 766 C CA . SER A 1 96 ? -23.411 20.010 16.056 1.00 71.19 96 SER A CA 1
ATOM 767 C C . SER A 1 96 ? -22.621 18.787 16.537 1.00 71.19 96 SER A C 1
ATOM 769 O O . SER A 1 96 ? -23.043 17.662 16.288 1.00 71.19 96 SER A O 1
ATOM 771 N N . ALA A 1 97 ? -21.529 18.971 17.290 1.00 67.19 97 ALA A N 1
ATOM 772 C CA . ALA A 1 97 ? -20.771 17.861 17.881 1.00 67.19 97 ALA A CA 1
ATOM 773 C C . ALA A 1 97 ? -21.544 17.140 19.006 1.00 67.19 97 ALA A C 1
ATOM 775 O O . ALA A 1 97 ? -21.369 15.938 19.229 1.00 67.19 97 ALA A O 1
ATOM 776 N N . THR A 1 98 ? -22.448 17.840 19.700 1.00 68.00 98 THR A N 1
ATOM 777 C CA . THR A 1 98 ? -23.301 17.217 20.722 1.00 68.00 98 THR A CA 1
ATOM 778 C C . THR A 1 98 ? -24.433 16.367 20.140 1.00 68.00 98 THR A C 1
ATOM 780 O O . THR A 1 98 ? -24.929 15.506 20.860 1.00 68.00 98 THR A O 1
ATOM 783 N N . LYS A 1 99 ? -24.775 16.518 18.850 1.00 71.62 99 LYS A N 1
ATOM 784 C CA . LYS A 1 99 ? -25.772 15.692 18.139 1.00 71.62 99 LYS A CA 1
ATOM 785 C C . LYS A 1 99 ? -25.209 14.447 17.440 1.00 71.62 99 LYS A C 1
ATOM 787 O O . LYS A 1 99 ? -25.981 13.723 16.819 1.00 71.62 99 LYS A O 1
ATOM 792 N N . MET A 1 100 ? -23.903 14.175 17.519 1.00 68.00 100 MET A N 1
ATOM 793 C CA . MET A 1 100 ? -23.372 12.907 17.003 1.00 68.00 100 MET A CA 1
ATOM 794 C C . MET A 1 100 ? -23.974 11.737 17.783 1.00 68.00 100 MET A C 1
ATOM 796 O O . MET A 1 100 ? -23.864 11.695 19.010 1.00 68.00 100 MET A O 1
ATOM 800 N N . GLU A 1 101 ? -24.581 10.806 17.045 1.00 80.31 101 GLU A N 1
ATOM 801 C CA . GLU A 1 101 ? -25.125 9.550 17.554 1.00 80.31 101 GLU A CA 1
ATOM 802 C C . GLU A 1 101 ? -24.134 8.858 18.513 1.00 80.31 101 GLU A C 1
ATOM 804 O O . GLU A 1 101 ? -22.918 8.872 18.264 1.00 80.31 101 GLU A O 1
ATOM 809 N N . PRO A 1 102 ? -24.619 8.198 19.580 1.00 80.25 102 PRO A N 1
ATOM 810 C CA . PRO A 1 102 ? -23.766 7.450 20.504 1.00 80.25 102 PRO A CA 1
ATOM 811 C C . PRO A 1 102 ? -22.899 6.402 19.783 1.00 80.25 102 PRO A C 1
ATOM 813 O O . PRO A 1 102 ? -21.768 6.145 20.202 1.00 80.25 102 PRO A O 1
ATOM 816 N N . THR A 1 103 ? -23.372 5.867 18.656 1.00 81.94 103 THR A N 1
ATOM 817 C CA . THR A 1 103 ? -22.657 4.924 17.786 1.00 81.94 103 THR A CA 1
ATOM 818 C C . THR A 1 103 ? -21.385 5.529 17.181 1.00 81.94 103 THR A C 1
ATOM 820 O O . THR A 1 103 ? -20.321 4.908 17.208 1.00 81.94 103 THR A O 1
ATOM 823 N N . ALA A 1 104 ? -21.448 6.777 16.705 1.00 83.00 104 ALA A N 1
ATOM 824 C CA . ALA A 1 104 ? -20.315 7.452 16.069 1.00 83.00 104 ALA A CA 1
ATOM 825 C C . ALA A 1 104 ? -19.207 7.821 17.073 1.00 83.00 104 ALA A C 1
ATOM 827 O O . ALA A 1 104 ? -18.028 7.879 16.727 1.00 83.00 104 ALA A O 1
ATOM 828 N N . ARG A 1 105 ? -19.562 8.044 18.344 1.00 82.19 105 ARG A N 1
ATOM 829 C CA . ARG A 1 105 ? -18.568 8.291 19.402 1.00 82.19 105 ARG A CA 1
ATOM 830 C C . ARG A 1 105 ? -17.771 7.032 19.735 1.00 82.19 105 ARG A C 1
ATOM 832 O O . ARG A 1 105 ? -16.561 7.127 19.928 1.00 82.19 105 ARG A O 1
ATOM 839 N N . LYS A 1 106 ? -18.428 5.865 19.741 1.00 84.75 106 LYS A N 1
ATOM 840 C CA . LYS A 1 106 ? -17.778 4.564 19.967 1.00 84.75 106 LYS A CA 1
ATOM 841 C C . LYS A 1 106 ? -16.805 4.212 18.838 1.00 84.75 106 LYS A C 1
ATOM 843 O O . LYS A 1 106 ? -15.692 3.767 19.106 1.00 84.75 106 LYS A O 1
ATOM 848 N N . SER A 1 107 ? -17.174 4.448 17.578 1.00 86.00 107 SER A N 1
ATOM 849 C CA . SER A 1 107 ? -16.261 4.184 16.456 1.00 86.00 107 SER A CA 1
ATOM 850 C C . SER A 1 107 ? -15.033 5.103 16.479 1.00 86.00 107 SER A C 1
ATOM 852 O O . SER A 1 107 ? -13.916 4.640 16.246 1.00 86.00 107 SER A O 1
ATOM 854 N N . LEU A 1 108 ? -15.200 6.377 16.851 1.00 87.19 108 LEU A N 1
ATOM 855 C CA . LEU A 1 108 ? -14.083 7.312 17.011 1.00 87.19 108 LEU A CA 1
ATOM 856 C C . LEU A 1 108 ? -13.149 6.940 18.170 1.00 87.19 108 LEU A C 1
ATOM 858 O O . LEU A 1 108 ? -11.932 7.051 18.016 1.00 87.19 108 LEU A O 1
ATOM 862 N N . SER A 1 109 ? -13.676 6.472 19.306 1.00 83.56 109 SER A N 1
ATOM 863 C CA . SER A 1 109 ? -12.827 6.030 20.421 1.00 83.56 109 SER A CA 1
ATOM 864 C C . SER A 1 109 ? -12.021 4.781 20.061 1.00 83.56 109 SER A C 1
ATOM 866 O O . SER A 1 109 ? -10.836 4.703 20.384 1.00 83.56 109 SER A O 1
ATOM 868 N N . LEU A 1 110 ? -12.620 3.841 19.318 1.00 84.25 110 LEU A N 1
ATOM 869 C CA . LEU A 1 110 ? -11.904 2.679 18.787 1.00 84.25 110 LEU A CA 1
ATOM 870 C C . LEU A 1 110 ? -10.808 3.113 17.802 1.00 84.25 110 LEU A C 1
ATOM 872 O O . LEU A 1 110 ? -9.676 2.648 17.903 1.00 84.25 110 LEU A O 1
ATOM 876 N N . LEU A 1 111 ? -11.088 4.060 16.903 1.00 87.44 111 LEU A N 1
ATOM 877 C CA . LEU A 1 111 ? -10.076 4.601 15.988 1.00 87.44 111 LEU A CA 1
ATOM 878 C C . LEU A 1 111 ? -8.931 5.314 16.715 1.00 87.44 111 LEU A C 1
ATOM 880 O O . LEU A 1 111 ? -7.791 5.205 16.279 1.00 87.44 111 LEU A O 1
ATOM 884 N N . GLN A 1 112 ? -9.183 6.012 17.822 1.00 89.12 112 GLN A N 1
ATOM 885 C CA . GLN A 1 112 ? -8.107 6.618 18.614 1.00 89.12 112 GLN A CA 1
ATOM 886 C C . GLN A 1 112 ? -7.248 5.565 19.327 1.00 89.12 112 GLN A C 1
ATOM 888 O O . GLN A 1 112 ? -6.029 5.720 19.402 1.00 89.12 112 GLN A O 1
ATOM 893 N N . GLN A 1 113 ? -7.861 4.480 19.808 1.00 87.62 113 GLN A N 1
ATOM 894 C CA . GLN A 1 113 ? -7.154 3.405 20.503 1.00 87.62 113 GLN A CA 1
ATOM 895 C C . GLN A 1 113 ? -6.339 2.522 19.542 1.00 87.62 113 GLN A C 1
ATOM 897 O O . GLN A 1 113 ? -5.170 2.231 19.809 1.00 87.62 113 GLN A O 1
ATOM 902 N N . TYR A 1 114 ? -6.928 2.123 18.411 1.00 91.00 114 TYR A N 1
ATOM 903 C CA . TYR A 1 114 ? -6.286 1.244 17.427 1.00 91.00 114 TYR A CA 1
ATOM 904 C C . TYR A 1 114 ? -5.552 1.986 16.323 1.00 91.00 114 TYR A C 1
ATOM 906 O O . TYR A 1 114 ? -4.689 1.385 15.694 1.00 91.00 114 TYR A O 1
ATOM 914 N N . GLY A 1 115 ? -5.849 3.262 16.083 1.00 93.12 115 GLY A N 1
ATOM 915 C CA . GLY A 1 115 ? -5.320 4.034 14.958 1.00 93.12 115 GLY A CA 1
ATOM 916 C C . GLY A 1 115 ? -3.802 3.939 14.823 1.00 93.12 115 GLY A C 1
ATOM 917 O O . GLY A 1 115 ? -3.329 3.511 13.772 1.00 93.12 115 GLY A O 1
ATOM 918 N N . PRO A 1 116 ? -3.017 4.224 15.880 1.00 95.44 116 PRO A N 1
ATOM 919 C CA . PRO A 1 116 ? -1.563 4.100 15.809 1.00 95.44 116 PRO A CA 1
ATOM 920 C C . PRO A 1 116 ? -1.079 2.670 15.514 1.00 95.44 116 PRO A C 1
ATOM 922 O O . PRO A 1 116 ? -0.150 2.485 14.731 1.00 95.44 116 PRO A O 1
ATOM 925 N N . VAL A 1 117 ? -1.716 1.652 16.109 1.00 95.38 117 VAL A N 1
ATOM 926 C CA . VAL A 1 117 ? -1.355 0.234 15.900 1.00 95.38 117 VAL A CA 1
ATOM 927 C C . VAL A 1 117 ? -1.705 -0.208 14.480 1.00 95.38 117 VAL A C 1
ATOM 929 O O . VAL A 1 117 ? -0.922 -0.905 13.836 1.00 95.38 117 VAL A O 1
ATOM 932 N N . PHE A 1 118 ? -2.853 0.235 13.977 1.00 95.19 118 PHE A N 1
ATOM 933 C CA . PHE A 1 118 ? -3.306 -0.007 12.618 1.00 95.19 118 PHE A CA 1
ATOM 934 C C . PHE A 1 118 ? -2.354 0.611 11.602 1.00 95.19 118 PHE A C 1
ATOM 936 O O . PHE A 1 118 ? -1.884 -0.101 10.720 1.00 95.19 118 PHE A O 1
ATOM 943 N N . VAL A 1 119 ? -2.000 1.890 11.762 1.00 96.00 119 VAL A N 1
ATOM 944 C CA . VAL A 1 119 ? -1.061 2.580 10.865 1.00 96.00 119 VAL A CA 1
ATOM 945 C C . VAL A 1 119 ? 0.301 1.888 10.868 1.00 96.00 119 VAL A C 1
ATOM 947 O O . VAL A 1 119 ? 0.840 1.625 9.797 1.00 96.00 119 VAL A O 1
ATOM 950 N N . GLY A 1 120 ? 0.829 1.537 12.045 1.00 96.44 120 GLY A N 1
ATOM 951 C CA . GLY A 1 120 ? 2.099 0.816 12.153 1.00 96.44 120 GLY A CA 1
ATOM 952 C C . GLY A 1 120 ? 2.059 -0.543 11.453 1.00 96.44 120 GLY A C 1
ATOM 953 O O . GLY A 1 120 ? 2.906 -0.826 10.610 1.00 96.44 120 GLY A O 1
ATOM 954 N N . THR A 1 121 ? 1.035 -1.352 11.737 1.00 96.69 121 THR A N 1
ATOM 955 C CA . THR A 1 121 ? 0.880 -2.688 11.139 1.00 96.69 121 THR A CA 1
ATOM 956 C C . THR A 1 121 ? 0.701 -2.597 9.624 1.00 96.69 121 THR A C 1
ATOM 958 O O . THR A 1 121 ? 1.392 -3.287 8.880 1.00 96.69 121 THR A O 1
ATOM 961 N N . TYR A 1 122 ? -0.178 -1.710 9.154 1.00 96.25 122 TYR A N 1
ATOM 962 C CA . TYR A 1 122 ? -0.433 -1.503 7.730 1.00 96.25 122 TYR A CA 1
ATOM 963 C C . TYR A 1 122 ? 0.831 -1.059 6.987 1.00 96.25 122 TYR A C 1
ATOM 965 O O . TYR A 1 122 ? 1.132 -1.582 5.915 1.00 96.25 122 TYR A O 1
ATOM 973 N N . LEU A 1 123 ? 1.599 -0.134 7.572 1.00 97.38 123 LEU A N 1
ATOM 974 C CA . LEU A 1 123 ? 2.849 0.351 6.994 1.00 97.38 123 LEU A CA 1
ATOM 975 C C . LEU A 1 123 ? 3.917 -0.755 6.942 1.00 97.38 123 LEU A C 1
ATOM 977 O O . LEU A 1 123 ? 4.616 -0.882 5.938 1.00 97.38 123 LEU A O 1
ATOM 981 N N . SER A 1 124 ? 4.014 -1.601 7.971 1.00 97.38 124 SER A N 1
ATOM 982 C CA . SER A 1 124 ? 4.906 -2.768 7.952 1.00 97.38 124 SER A CA 1
ATOM 983 C C . SER A 1 124 ? 4.523 -3.762 6.857 1.00 97.38 124 SER A C 1
ATOM 985 O O . SER A 1 124 ? 5.387 -4.186 6.091 1.00 97.38 124 SER A O 1
ATOM 987 N N . VAL A 1 125 ? 3.234 -4.097 6.729 1.00 97.12 125 VAL A N 1
ATOM 988 C CA . VAL A 1 125 ? 2.757 -4.986 5.656 1.00 97.12 125 VAL A CA 1
ATOM 989 C C . VAL A 1 125 ? 2.990 -4.343 4.284 1.00 97.12 125 VAL A C 1
ATOM 991 O O . VAL A 1 125 ? 3.386 -5.036 3.348 1.00 97.12 125 VAL A O 1
ATOM 994 N N . TYR A 1 126 ?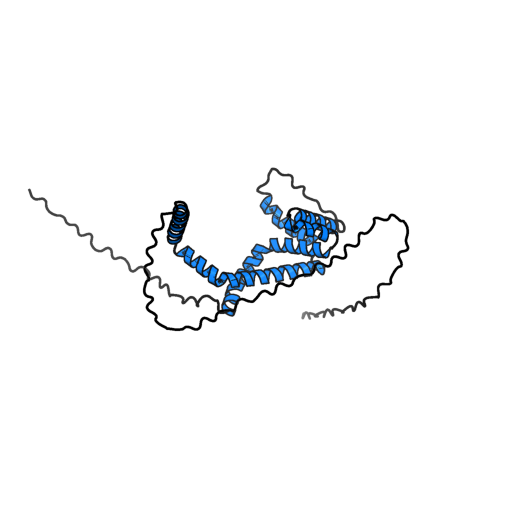 2.812 -3.024 4.158 1.00 96.50 126 TYR A N 1
ATOM 995 C CA . TYR A 1 126 ? 3.114 -2.270 2.939 1.00 96.50 126 TYR A CA 1
ATOM 996 C C . TYR A 1 126 ? 4.575 -2.439 2.518 1.00 96.50 126 TYR A C 1
ATOM 998 O O . TYR A 1 126 ? 4.827 -2.875 1.395 1.00 96.50 126 TYR A O 1
ATOM 1006 N N . PHE A 1 127 ? 5.530 -2.150 3.408 1.00 97.69 127 PHE A N 1
ATOM 1007 C CA . PHE A 1 127 ? 6.954 -2.254 3.081 1.00 97.69 127 PHE A CA 1
ATOM 1008 C C . PHE A 1 127 ? 7.393 -3.694 2.831 1.00 97.69 127 PHE A C 1
ATOM 1010 O O . PHE A 1 127 ? 8.196 -3.925 1.931 1.00 97.69 127 PHE A O 1
ATOM 1017 N N . LEU A 1 128 ? 6.839 -4.660 3.568 1.00 97.88 128 LEU A N 1
ATOM 1018 C CA . LEU A 1 128 ? 7.109 -6.076 3.330 1.00 97.88 128 LEU A CA 1
ATOM 1019 C C . LEU A 1 128 ? 6.629 -6.503 1.936 1.00 97.88 128 LEU A C 1
ATOM 1021 O O . LEU A 1 128 ? 7.370 -7.145 1.197 1.00 97.88 128 LEU A O 1
ATOM 1025 N N . THR A 1 129 ? 5.421 -6.084 1.549 1.00 96.62 129 THR A N 1
ATOM 1026 C CA . THR A 1 129 ? 4.855 -6.380 0.224 1.00 96.62 129 THR A CA 1
ATOM 1027 C C . THR A 1 129 ? 5.680 -5.710 -0.873 1.00 96.62 129 THR A C 1
ATOM 1029 O O . THR A 1 129 ? 6.123 -6.385 -1.799 1.00 96.62 129 THR A O 1
ATOM 1032 N N . LEU A 1 130 ? 5.953 -4.407 -0.746 1.00 96.31 130 LEU A N 1
ATOM 1033 C CA . LEU A 1 130 ? 6.743 -3.644 -1.715 1.00 96.31 130 LEU A CA 1
ATOM 1034 C C . LEU A 1 130 ? 8.153 -4.212 -1.878 1.00 96.31 130 LEU A C 1
ATOM 1036 O O . LEU A 1 130 ? 8.591 -4.431 -3.003 1.00 96.31 130 LEU A O 1
ATOM 1040 N N . GLY A 1 131 ? 8.837 -4.491 -0.769 1.00 97.31 131 GLY A N 1
ATOM 1041 C CA . GLY A 1 131 ? 10.177 -5.069 -0.775 1.00 97.31 131 GLY A CA 1
ATOM 1042 C C . GLY A 1 131 ? 10.202 -6.464 -1.396 1.00 97.31 131 GLY A C 1
ATOM 1043 O O . GLY A 1 131 ? 11.071 -6.740 -2.217 1.00 97.31 131 GLY A O 1
ATOM 1044 N N . SER A 1 132 ? 9.226 -7.319 -1.068 1.00 97.44 132 SER A N 1
ATOM 1045 C CA . SER A 1 132 ? 9.133 -8.664 -1.652 1.00 97.44 132 SER A CA 1
ATOM 1046 C C . SER A 1 132 ? 8.912 -8.631 -3.165 1.00 97.44 132 SER A C 1
ATOM 1048 O O . SER A 1 132 ? 9.550 -9.383 -3.895 1.00 97.44 132 SER A O 1
ATOM 1050 N N . LEU A 1 133 ? 8.065 -7.720 -3.646 1.00 95.12 133 LEU A N 1
ATOM 1051 C CA . LEU A 1 133 ? 7.723 -7.618 -5.058 1.00 95.12 133 LEU A CA 1
ATOM 1052 C C . LEU A 1 133 ? 8.853 -6.958 -5.858 1.00 95.12 133 LEU A C 1
ATOM 1054 O O . LEU A 1 133 ? 9.199 -7.423 -6.940 1.00 95.12 133 LEU A O 1
ATOM 1058 N N . PHE A 1 134 ? 9.504 -5.946 -5.282 1.00 95.69 134 PHE A N 1
ATOM 1059 C CA . PHE A 1 134 ? 10.722 -5.364 -5.838 1.00 95.69 134 PHE A CA 1
ATOM 1060 C C . PHE A 1 134 ? 11.860 -6.389 -5.934 1.00 95.69 134 PHE A C 1
ATOM 1062 O O . PHE A 1 134 ? 12.524 -6.467 -6.967 1.00 95.69 134 PHE A O 1
ATOM 1069 N N . ALA A 1 135 ? 12.068 -7.199 -4.891 1.00 96.88 135 ALA A N 1
ATOM 1070 C CA . ALA A 1 135 ? 13.058 -8.272 -4.915 1.00 96.88 135 ALA A CA 1
ATOM 1071 C C . ALA A 1 135 ? 12.705 -9.323 -5.975 1.00 96.88 135 ALA A C 1
ATOM 1073 O O . ALA A 1 135 ? 13.573 -9.706 -6.751 1.00 96.88 135 ALA A O 1
ATOM 1074 N N . ALA A 1 136 ? 11.440 -9.740 -6.064 1.00 96.69 136 ALA A N 1
ATOM 1075 C CA . ALA A 1 136 ? 10.994 -10.711 -7.060 1.00 96.69 136 ALA A CA 1
ATOM 1076 C C . ALA A 1 136 ? 11.240 -10.238 -8.504 1.00 96.69 136 ALA A C 1
ATOM 1078 O O . ALA A 1 136 ? 11.691 -11.033 -9.322 1.00 96.69 136 ALA A O 1
ATOM 1079 N N . ILE A 1 137 ? 11.010 -8.953 -8.794 1.00 93.75 137 ILE A N 1
ATOM 1080 C CA . ILE A 1 137 ? 11.314 -8.355 -10.105 1.00 93.75 137 ILE A CA 1
ATOM 1081 C C . ILE A 1 137 ? 12.829 -8.248 -10.320 1.00 93.75 137 ILE A C 1
ATOM 1083 O O . ILE A 1 137 ? 13.335 -8.589 -11.380 1.00 93.75 137 ILE A O 1
ATOM 1087 N N . THR A 1 138 ? 13.578 -7.798 -9.310 1.00 92.94 138 THR A N 1
ATOM 1088 C CA . THR A 1 138 ? 15.035 -7.599 -9.424 1.00 92.94 138 THR A CA 1
ATOM 1089 C C . THR A 1 138 ? 15.793 -8.913 -9.615 1.00 92.94 138 THR A C 1
ATOM 1091 O O . THR A 1 138 ? 16.812 -8.932 -10.295 1.00 92.94 138 THR A O 1
ATOM 1094 N N . TYR A 1 139 ? 15.302 -10.005 -9.027 1.00 95.62 139 TYR A N 1
ATOM 1095 C CA . TYR A 1 139 ? 15.846 -11.350 -9.218 1.00 95.62 139 TYR A CA 1
ATOM 1096 C C . TYR A 1 139 ? 15.221 -12.091 -10.410 1.00 95.62 139 TYR A C 1
ATOM 1098 O O . TYR A 1 139 ? 15.433 -13.295 -10.526 1.00 95.62 139 TYR A O 1
ATOM 1106 N N . GLU A 1 140 ? 14.432 -11.404 -11.248 1.00 91.62 140 GLU A N 1
ATOM 1107 C CA . GLU A 1 140 ? 13.750 -11.971 -12.424 1.00 91.62 140 GLU A CA 1
ATOM 1108 C C . GLU A 1 140 ? 12.888 -13.210 -12.096 1.00 91.62 140 GLU A C 1
ATOM 1110 O O . GLU A 1 140 ? 12.583 -14.034 -12.953 1.00 91.62 140 GLU A O 1
ATOM 1115 N N . VAL A 1 141 ? 12.453 -13.348 -10.836 1.00 96.00 141 VAL A N 1
ATOM 1116 C CA . VAL A 1 141 ? 11.512 -14.399 -10.407 1.00 96.00 141 VAL A CA 1
ATOM 1117 C C . VAL A 1 141 ? 10.130 -14.126 -10.992 1.00 96.00 141 VAL A C 1
ATOM 1119 O O . VAL A 1 141 ? 9.369 -15.050 -11.276 1.00 96.00 141 VAL A O 1
ATOM 1122 N N . ILE A 1 142 ? 9.801 -12.844 -11.144 1.00 91.88 142 ILE A N 1
ATOM 1123 C CA . ILE A 1 142 ? 8.574 -12.371 -11.767 1.00 91.88 142 ILE A CA 1
ATOM 1124 C C . ILE A 1 142 ? 8.968 -11.387 -12.860 1.00 91.88 142 ILE A C 1
ATOM 1126 O O . ILE A 1 142 ? 9.559 -10.346 -12.575 1.00 91.88 142 ILE A O 1
ATOM 1130 N N . ASP A 1 143 ? 8.593 -11.708 -14.092 1.00 89.69 143 ASP A N 1
ATOM 1131 C CA . ASP A 1 143 ? 8.788 -10.815 -15.222 1.00 89.69 143 ASP A CA 1
ATOM 1132 C C . ASP A 1 143 ? 7.810 -9.631 -15.164 1.00 89.69 143 ASP A C 1
ATOM 1134 O O . ASP A 1 143 ? 6.625 -9.772 -14.828 1.00 89.69 143 ASP A O 1
ATOM 1138 N N . VAL A 1 144 ? 8.312 -8.450 -15.509 1.00 86.75 144 VAL A N 1
ATOM 1139 C CA . VAL A 1 144 ? 7.563 -7.192 -15.528 1.00 86.75 144 VAL A CA 1
ATOM 1140 C C . VAL A 1 144 ? 6.355 -7.307 -16.460 1.00 86.75 144 VAL A C 1
ATOM 1142 O O . VAL A 1 144 ? 5.258 -6.866 -16.103 1.00 86.75 144 VAL A O 1
ATOM 1145 N N . SER A 1 145 ? 6.518 -7.975 -17.602 1.00 83.94 145 SER A N 1
ATOM 1146 C CA . SER A 1 145 ? 5.446 -8.225 -18.570 1.00 83.94 145 SER A CA 1
ATOM 1147 C C . SER A 1 145 ? 4.301 -9.033 -17.973 1.00 83.94 145 SER A C 1
ATOM 1149 O O . SER A 1 145 ? 3.132 -8.683 -18.139 1.00 83.94 145 SER A O 1
ATOM 1151 N N . SER A 1 146 ? 4.621 -10.073 -17.198 1.00 86.12 146 SER A N 1
ATOM 1152 C CA . SER A 1 146 ? 3.614 -10.897 -16.523 1.00 86.12 146 SER A CA 1
ATOM 1153 C C . SER A 1 146 ? 2.801 -10.069 -15.531 1.00 86.12 146 SER A C 1
ATOM 1155 O O . SER A 1 146 ? 1.575 -10.179 -15.483 1.00 86.12 146 SER A O 1
ATOM 1157 N N . VAL A 1 147 ? 3.464 -9.194 -14.771 1.00 86.06 147 VAL A N 1
ATOM 1158 C CA . VAL A 1 147 ? 2.798 -8.276 -13.837 1.00 86.06 147 VAL A CA 1
ATOM 1159 C C . VAL A 1 147 ? 1.808 -7.396 -14.598 1.00 86.06 147 VAL A C 1
ATOM 1161 O O . VAL A 1 147 ? 0.626 -7.383 -14.250 1.00 86.06 147 VAL A O 1
ATOM 1164 N N . PHE A 1 148 ? 2.241 -6.744 -15.682 1.00 82.12 148 PHE A N 1
ATOM 1165 C CA . PHE A 1 148 ? 1.363 -5.911 -16.510 1.00 82.12 148 PHE A CA 1
ATOM 1166 C C . PHE A 1 148 ? 0.223 -6.687 -17.174 1.00 82.12 148 PHE A C 1
ATOM 1168 O O . PHE A 1 148 ? -0.892 -6.172 -17.231 1.00 82.12 148 PHE A O 1
ATOM 1175 N N . TYR A 1 149 ? 0.453 -7.928 -17.599 1.00 85.06 149 TYR A N 1
ATOM 1176 C CA . TYR A 1 149 ? -0.589 -8.797 -18.143 1.00 85.06 149 TYR A CA 1
ATOM 1177 C C . TYR A 1 149 ? -1.710 -9.050 -17.120 1.00 85.06 149 TYR A C 1
ATOM 1179 O O . TYR A 1 149 ? -2.894 -8.853 -17.415 1.00 85.06 149 TYR A O 1
ATOM 1187 N N . TYR A 1 150 ? -1.353 -9.407 -15.882 1.00 83.69 150 TYR A N 1
ATOM 1188 C CA . TYR A 1 150 ? -2.337 -9.590 -14.810 1.00 83.69 150 TYR A CA 1
ATOM 1189 C C . TYR A 1 150 ? -3.008 -8.270 -14.401 1.00 83.69 150 TYR A C 1
ATOM 1191 O O . TYR A 1 150 ? -4.217 -8.246 -14.164 1.00 83.69 150 TYR A O 1
ATOM 1199 N N . LEU A 1 151 ? -2.248 -7.171 -14.361 1.00 76.88 151 LEU A N 1
ATOM 1200 C CA . LEU A 1 151 ? -2.751 -5.815 -14.101 1.00 76.88 151 LEU A CA 1
ATOM 1201 C C . LEU A 1 151 ? -3.795 -5.383 -15.136 1.00 76.88 151 LEU A C 1
ATOM 1203 O O . LEU A 1 151 ? -4.866 -4.899 -14.765 1.00 76.88 151 LEU A O 1
ATOM 1207 N N . GLY A 1 152 ? -3.487 -5.567 -16.421 1.00 75.81 152 GLY A N 1
ATOM 1208 C CA . GLY A 1 152 ? -4.367 -5.228 -17.533 1.00 75.81 152 GLY A CA 1
ATOM 1209 C C . GLY A 1 152 ? -5.679 -5.992 -17.432 1.00 75.81 152 GLY A C 1
ATOM 1210 O O . GLY A 1 152 ? -6.747 -5.390 -17.497 1.00 75.81 152 GLY A O 1
ATOM 1211 N N . LYS A 1 153 ? -5.611 -7.295 -17.138 1.00 78.19 153 LYS A N 1
ATOM 1212 C CA . LYS A 1 153 ? -6.801 -8.136 -16.962 1.00 78.19 153 LYS A CA 1
ATOM 1213 C C . LYS A 1 153 ? -7.696 -7.683 -15.801 1.00 78.19 153 LYS A C 1
ATOM 1215 O O . LYS A 1 153 ? -8.915 -7.779 -15.909 1.00 78.19 153 LYS A O 1
ATOM 1220 N N . PHE A 1 154 ? -7.111 -7.190 -14.708 1.00 68.00 154 PHE A N 1
ATOM 1221 C CA . PHE A 1 154 ? -7.867 -6.789 -13.517 1.00 68.00 154 PHE A CA 1
ATOM 1222 C C . PHE A 1 154 ? -8.578 -5.434 -13.677 1.00 68.00 154 PHE A C 1
ATOM 1224 O O . PHE A 1 154 ? -9.673 -5.262 -13.148 1.00 68.00 154 PHE A O 1
ATOM 1231 N N . ASN A 1 155 ? -7.985 -4.484 -14.414 1.00 58.97 155 ASN A N 1
ATOM 1232 C CA . ASN A 1 155 ? -8.570 -3.151 -14.634 1.00 58.97 155 ASN A CA 1
ATOM 1233 C C . ASN A 1 155 ? -9.485 -3.060 -15.865 1.00 58.97 155 ASN A C 1
ATOM 1235 O O . ASN A 1 155 ? -10.368 -2.206 -15.891 1.00 58.97 155 ASN A O 1
ATOM 1239 N N . LEU A 1 156 ? -9.314 -3.909 -16.886 1.00 50.88 156 LEU A N 1
ATOM 1240 C CA . LEU A 1 156 ? -10.126 -3.778 -18.103 1.00 50.88 156 LEU A CA 1
ATOM 1241 C C . LEU A 1 156 ? -11.589 -4.177 -17.888 1.00 50.88 156 LEU A C 1
ATOM 1243 O O . LEU A 1 156 ? -12.476 -3.574 -18.480 1.00 50.88 156 LEU A O 1
ATOM 1247 N N . HIS A 1 157 ? -11.865 -5.159 -17.027 1.00 53.41 157 HIS A N 1
ATOM 1248 C CA . HIS A 1 157 ? -13.223 -5.693 -16.905 1.00 53.41 157 HIS A CA 1
ATOM 1249 C C . HIS A 1 157 ? -14.175 -4.799 -16.093 1.00 53.41 157 HIS A C 1
ATOM 1251 O O . HIS A 1 157 ? -15.383 -4.911 -16.266 1.00 53.41 157 HIS A O 1
ATOM 1257 N N . SER A 1 158 ? -13.650 -3.919 -15.228 1.00 49.59 158 SER A N 1
ATOM 1258 C CA . SER A 1 158 ? -14.454 -3.012 -14.391 1.00 49.59 158 SER A CA 1
ATOM 1259 C C . SER A 1 158 ? -14.656 -1.621 -14.998 1.00 49.59 158 SER A C 1
ATOM 1261 O O . SER A 1 158 ? -15.557 -0.905 -14.572 1.00 49.59 158 SER A O 1
ATOM 1263 N N . VAL A 1 159 ? -13.847 -1.234 -15.991 1.00 47.94 159 VAL A N 1
ATOM 1264 C CA . VAL A 1 159 ? -13.974 0.057 -16.694 1.00 47.94 159 VAL A CA 1
ATOM 1265 C C . VAL A 1 159 ? -14.674 -0.088 -18.050 1.00 47.94 159 VAL A C 1
ATOM 1267 O O . VAL A 1 159 ? -15.308 0.859 -18.512 1.00 47.94 159 VAL A O 1
ATOM 1270 N N . ALA A 1 160 ? -14.634 -1.275 -18.668 1.00 48.62 160 ALA A N 1
ATOM 1271 C CA . ALA A 1 160 ? -15.290 -1.527 -19.954 1.00 48.62 160 ALA A CA 1
ATOM 1272 C C . ALA A 1 160 ? -16.826 -1.396 -19.918 1.00 48.62 160 ALA A C 1
ATOM 1274 O O . ALA A 1 160 ? -17.434 -1.218 -20.966 1.00 48.62 160 ALA A O 1
ATOM 1275 N N . GLU A 1 161 ? -17.460 -1.423 -18.742 1.00 50.47 161 GLU A N 1
ATOM 1276 C CA . GLU A 1 161 ? -18.916 -1.257 -18.623 1.00 50.47 161 GLU A CA 1
ATOM 1277 C C . GLU A 1 161 ? -19.352 0.219 -18.525 1.00 50.47 161 GLU A C 1
ATOM 1279 O O . GLU A 1 161 ? -20.541 0.513 -18.510 1.00 50.47 161 GLU A O 1
ATOM 1284 N N . THR A 1 162 ? -18.420 1.182 -18.460 1.00 48.47 162 THR A N 1
ATOM 1285 C CA . THR A 1 162 ? -18.772 2.604 -18.240 1.00 48.47 162 THR A CA 1
ATOM 1286 C C . THR A 1 162 ? -18.233 3.579 -19.288 1.00 48.47 162 THR A C 1
ATOM 1288 O O . THR A 1 162 ? -18.363 4.789 -19.110 1.00 48.47 162 THR A O 1
ATOM 1291 N N . ALA A 1 163 ? -17.646 3.110 -20.390 1.00 45.75 163 ALA A N 1
ATOM 1292 C CA . ALA A 1 163 ? -17.066 4.007 -21.390 1.00 45.75 163 ALA A CA 1
ATOM 1293 C C . ALA A 1 163 ? -17.334 3.542 -22.828 1.00 45.75 163 ALA A C 1
ATOM 1295 O O . ALA A 1 163 ? -16.452 3.023 -23.501 1.00 45.75 163 ALA A O 1
ATOM 1296 N N . GLU A 1 164 ? -18.535 3.818 -23.338 1.00 48.16 164 GLU A N 1
ATOM 1297 C CA . GLU A 1 164 ? -18.852 3.679 -24.768 1.00 48.16 164 GLU A CA 1
ATOM 1298 C C . GLU A 1 164 ? -18.251 4.800 -25.652 1.00 48.16 164 GLU A C 1
ATOM 1300 O O . GLU A 1 164 ? -18.636 4.944 -26.807 1.00 48.16 164 GLU A O 1
ATOM 1305 N N . THR A 1 165 ? -17.337 5.658 -25.175 1.00 48.06 165 THR A N 1
ATOM 1306 C CA . THR A 1 165 ? -16.958 6.859 -25.965 1.00 48.06 165 THR A CA 1
ATOM 1307 C C . THR A 1 165 ? -15.522 7.354 -25.800 1.00 48.06 165 THR A C 1
ATOM 1309 O O . THR A 1 165 ? -15.248 8.551 -25.853 1.00 48.06 165 THR A O 1
ATOM 1312 N N . GLY A 1 166 ? -14.563 6.445 -25.653 1.00 46.38 166 GLY A N 1
ATOM 1313 C CA . GLY A 1 166 ? -13.150 6.810 -25.743 1.00 46.38 166 GLY A CA 1
ATOM 1314 C C . GLY A 1 166 ? -12.320 5.622 -26.175 1.00 46.38 166 GLY A C 1
ATOM 1315 O O . GLY A 1 166 ? -12.185 4.673 -25.416 1.00 46.38 166 GLY A O 1
ATOM 1316 N N . VAL A 1 167 ? -11.794 5.676 -27.398 1.00 44.19 167 VAL A N 1
ATOM 1317 C CA . VAL A 1 167 ? -10.930 4.659 -28.007 1.00 44.19 167 VAL A CA 1
ATOM 1318 C C . VAL A 1 167 ? -9.731 4.401 -27.091 1.00 44.19 167 VAL A C 1
ATOM 1320 O O . VAL A 1 167 ? -8.751 5.142 -27.103 1.00 44.19 167 VAL A O 1
ATOM 1323 N N . ILE A 1 168 ? -9.823 3.362 -26.263 1.00 49.47 168 ILE A N 1
ATOM 1324 C CA . ILE A 1 168 ? -8.658 2.762 -25.625 1.00 49.47 168 ILE A CA 1
ATOM 1325 C C . ILE A 1 168 ? -8.096 1.825 -26.681 1.00 49.47 168 ILE A C 1
ATOM 1327 O O . ILE A 1 168 ? -8.610 0.730 -26.896 1.00 49.47 168 ILE A O 1
ATOM 1331 N N . GLU A 1 169 ? -7.086 2.311 -27.392 1.00 52.09 169 GLU A N 1
ATOM 1332 C CA . GLU A 1 169 ? -6.279 1.508 -28.296 1.00 52.09 169 GLU A CA 1
ATOM 1333 C C . GLU A 1 169 ? -5.742 0.314 -27.499 1.00 52.09 169 GLU A C 1
ATOM 1335 O O . GLU A 1 169 ? -4.938 0.457 -26.574 1.00 52.09 169 GLU A O 1
ATOM 1340 N N . THR A 1 170 ? -6.277 -0.872 -27.785 1.00 50.75 170 THR A N 1
ATOM 1341 C CA . THR A 1 170 ? -5.776 -2.132 -27.253 1.00 50.75 170 THR A CA 1
ATOM 1342 C C . THR A 1 170 ? -4.371 -2.307 -27.804 1.00 50.75 170 THR A C 1
ATOM 1344 O O . THR A 1 170 ? -4.204 -2.745 -28.939 1.00 50.75 170 THR A O 1
ATOM 1347 N N . VAL A 1 171 ? -3.367 -1.902 -27.027 1.00 50.31 171 VAL A N 1
ATOM 1348 C CA . VAL A 1 171 ? -1.956 -2.083 -27.368 1.00 50.31 171 VAL A CA 1
ATOM 1349 C C . VAL A 1 171 ? -1.695 -3.588 -27.435 1.00 50.31 171 VAL A C 1
ATOM 1351 O O . VAL A 1 171 ? -1.550 -4.257 -26.413 1.00 50.31 171 VAL A O 1
ATOM 1354 N N . SER A 1 172 ? -1.720 -4.136 -28.647 1.00 49.97 172 SER A N 1
ATOM 1355 C CA . SER A 1 172 ? -1.305 -5.500 -28.948 1.00 49.97 172 SER A CA 1
ATOM 1356 C C . SER A 1 172 ? 0.211 -5.572 -28.794 1.00 49.97 172 SER A C 1
ATOM 1358 O O . SER A 1 172 ? 0.952 -5.016 -29.601 1.00 49.97 172 SER A O 1
ATOM 1360 N N . VAL A 1 173 ? 0.658 -6.197 -27.709 1.00 45.31 173 VAL A N 1
ATOM 1361 C CA . VAL A 1 173 ? 2.072 -6.373 -27.366 1.00 45.31 173 VAL A CA 1
ATOM 1362 C C . VAL A 1 173 ? 2.631 -7.557 -28.162 1.00 45.31 173 VAL A C 1
ATOM 1364 O O . VAL A 1 173 ? 2.207 -8.689 -27.933 1.00 45.31 173 VAL A O 1
ATOM 1367 N N . GLU A 1 174 ? 3.570 -7.311 -29.081 1.00 45.22 174 GLU A N 1
ATOM 1368 C CA . GLU A 1 174 ? 4.394 -8.353 -29.711 1.00 45.22 174 GLU A CA 1
ATOM 1369 C C . GLU A 1 174 ? 5.803 -8.419 -29.072 1.00 45.22 174 GLU A C 1
ATOM 1371 O O . GLU A 1 174 ? 6.489 -7.416 -28.905 1.00 45.22 174 GLU A O 1
ATOM 1376 N N . THR A 1 175 ? 6.169 -9.647 -28.690 1.00 50.31 175 THR A N 1
ATOM 1377 C CA . THR A 1 175 ? 7.455 -10.280 -28.314 1.00 50.31 175 THR A CA 1
ATOM 1378 C C . THR A 1 175 ? 8.631 -9.517 -27.656 1.00 50.31 175 THR A C 1
ATOM 1380 O O . THR A 1 175 ? 9.383 -8.776 -28.288 1.00 50.31 175 THR A O 1
ATOM 1383 N N . SER A 1 176 ? 8.918 -9.967 -26.424 1.00 56.91 176 SER A N 1
ATOM 1384 C CA . SER A 1 176 ? 10.194 -10.192 -25.706 1.00 56.91 176 SER A CA 1
ATOM 1385 C C . SER A 1 176 ? 11.183 -9.037 -25.509 1.00 56.91 176 SER A C 1
ATOM 1387 O O . SER A 1 176 ? 11.546 -8.766 -24.367 1.00 56.91 176 SER A O 1
ATOM 1389 N N . GLU A 1 177 ? 11.684 -8.381 -26.556 1.00 65.38 177 GLU A N 1
ATOM 1390 C CA . GLU A 1 177 ? 12.654 -7.280 -26.375 1.00 65.38 177 GLU A CA 1
ATOM 1391 C C . GLU A 1 177 ? 11.952 -5.921 -26.291 1.00 65.38 177 GLU A C 1
ATOM 1393 O O . GLU A 1 177 ? 12.357 -5.035 -25.529 1.00 65.38 177 GLU A O 1
ATOM 1398 N N . GLU A 1 178 ? 10.823 -5.776 -26.985 1.00 69.75 178 GLU A N 1
ATOM 1399 C CA . GLU A 1 178 ? 10.025 -4.552 -26.943 1.00 69.75 178 GLU A CA 1
ATOM 1400 C C . GLU A 1 178 ? 9.255 -4.389 -25.625 1.00 69.75 178 GLU A C 1
ATOM 1402 O O . GLU A 1 178 ? 8.953 -3.266 -25.215 1.00 69.75 178 GLU A O 1
ATOM 1407 N N . GLU A 1 179 ? 8.996 -5.488 -24.914 1.00 66.94 179 GLU A N 1
ATOM 1408 C CA . GLU A 1 179 ? 8.176 -5.513 -23.699 1.00 66.94 179 GLU A CA 1
ATOM 1409 C C . GLU A 1 179 ? 8.791 -4.702 -22.552 1.00 66.94 179 GLU A C 1
ATOM 1411 O O . GLU A 1 179 ? 8.116 -3.885 -21.916 1.00 66.94 179 GLU A O 1
ATOM 1416 N N . SER A 1 180 ? 10.101 -4.853 -22.339 1.00 68.38 180 SER A N 1
ATOM 1417 C CA . SER A 1 180 ? 10.839 -4.082 -21.332 1.00 68.38 180 SER A CA 1
ATOM 1418 C C . SER A 1 180 ? 10.759 -2.579 -21.623 1.00 68.38 180 SER A C 1
ATOM 1420 O O . SER A 1 180 ? 10.504 -1.762 -20.734 1.00 68.38 180 SER A O 1
ATOM 1422 N N . THR A 1 181 ? 10.865 -2.210 -22.900 1.00 80.38 181 THR A N 1
ATOM 1423 C CA . THR A 1 181 ? 10.811 -0.823 -23.361 1.00 80.38 181 THR A CA 1
ATOM 1424 C C . THR A 1 181 ? 9.404 -0.237 -23.212 1.00 80.38 181 THR A C 1
ATOM 1426 O O . THR A 1 181 ? 9.251 0.935 -22.855 1.00 80.38 181 THR A O 1
ATOM 1429 N N . GLN A 1 182 ? 8.358 -1.034 -23.439 1.00 81.19 182 GLN A N 1
ATOM 1430 C CA . GLN A 1 182 ? 6.966 -0.620 -23.250 1.00 81.19 182 GLN A CA 1
ATOM 1431 C C . GLN A 1 182 ? 6.624 -0.408 -21.771 1.00 81.19 182 GLN A C 1
ATOM 1433 O O . GLN A 1 182 ? 6.028 0.616 -21.426 1.00 81.19 182 GLN A O 1
ATOM 1438 N N . ALA A 1 183 ? 7.065 -1.306 -20.887 1.00 80.00 183 ALA A N 1
ATOM 1439 C CA . ALA A 1 183 ? 6.899 -1.147 -19.444 1.00 80.00 183 ALA A CA 1
ATOM 1440 C C . ALA A 1 183 ? 7.565 0.143 -18.940 1.00 80.00 183 ALA A C 1
ATOM 1442 O O . ALA A 1 183 ? 6.945 0.925 -18.213 1.00 80.00 183 ALA A O 1
ATOM 1443 N N . VAL A 1 184 ? 8.796 0.417 -19.392 1.00 85.44 184 VAL A N 1
ATOM 1444 C CA . VAL A 1 184 ? 9.507 1.670 -19.091 1.00 85.44 184 VAL A CA 1
ATOM 1445 C C . VAL A 1 184 ? 8.700 2.873 -19.580 1.00 85.44 184 VAL A C 1
ATOM 1447 O O . VAL A 1 184 ? 8.466 3.797 -18.802 1.00 85.44 184 VAL A O 1
ATOM 1450 N N . LYS A 1 185 ? 8.229 2.868 -20.835 1.00 88.69 185 LYS A N 1
ATOM 1451 C CA . LYS A 1 185 ? 7.417 3.962 -21.400 1.00 88.69 185 LYS A CA 1
ATOM 1452 C C . LYS A 1 185 ? 6.146 4.209 -20.586 1.00 88.69 185 LYS A C 1
ATOM 1454 O O . LYS A 1 185 ? 5.832 5.366 -20.305 1.00 88.69 185 LYS A O 1
ATOM 1459 N N . TYR A 1 186 ? 5.452 3.153 -20.163 1.00 86.12 186 TYR A N 1
ATOM 1460 C CA . TYR A 1 186 ? 4.247 3.271 -19.345 1.00 86.12 186 TYR A CA 1
ATOM 1461 C C . TYR A 1 186 ? 4.551 3.871 -17.967 1.00 86.12 186 TYR A C 1
ATOM 1463 O O . TYR A 1 186 ? 3.899 4.829 -17.550 1.00 86.12 186 TYR A O 1
ATOM 1471 N N . VAL A 1 187 ? 5.579 3.363 -17.279 1.00 86.12 187 VAL A N 1
ATOM 1472 C CA . VAL A 1 187 ? 5.992 3.868 -15.958 1.00 86.12 187 VAL A CA 1
ATOM 1473 C C . VAL A 1 187 ? 6.463 5.319 -16.047 1.00 86.12 187 VAL A C 1
ATOM 1475 O O . VAL A 1 187 ? 6.049 6.144 -15.236 1.00 86.12 187 VAL A O 1
ATOM 1478 N N . VAL A 1 188 ? 7.274 5.665 -17.049 1.00 90.56 188 VAL A N 1
ATOM 1479 C CA . VAL A 1 188 ? 7.729 7.043 -17.295 1.00 90.56 188 VAL A CA 1
ATOM 1480 C C . VAL A 1 188 ? 6.543 7.958 -17.592 1.00 90.56 188 VAL A C 1
ATOM 1482 O O . VAL A 1 188 ? 6.472 9.048 -17.028 1.00 90.56 188 VAL A O 1
ATOM 1485 N N . GLY A 1 189 ? 5.585 7.515 -18.412 1.00 88.56 189 GLY A N 1
ATOM 1486 C CA . GLY A 1 189 ? 4.352 8.257 -18.682 1.00 88.56 189 GLY A CA 1
ATOM 1487 C C . GLY A 1 189 ? 3.522 8.492 -17.417 1.00 88.56 189 GLY A C 1
ATOM 1488 O O . GLY A 1 189 ? 3.052 9.606 -17.178 1.00 88.56 189 GLY A O 1
ATOM 1489 N N . LEU A 1 190 ? 3.410 7.476 -16.557 1.00 86.19 190 LEU A N 1
ATOM 1490 C CA . LEU A 1 190 ? 2.719 7.577 -15.272 1.00 86.19 190 LEU A CA 1
ATOM 1491 C C . LEU A 1 190 ? 3.427 8.554 -14.317 1.00 86.19 190 LEU A C 1
ATOM 1493 O O . LEU A 1 190 ? 2.767 9.384 -13.693 1.00 86.19 190 LEU A O 1
ATOM 1497 N N . LEU A 1 191 ? 4.760 8.486 -14.221 1.00 87.56 191 LEU A N 1
ATOM 1498 C CA . LEU A 1 191 ? 5.573 9.367 -13.373 1.00 87.56 191 LEU A CA 1
ATOM 1499 C C . LEU A 1 191 ? 5.584 10.814 -13.882 1.00 87.56 191 LEU A C 1
ATOM 1501 O O . LEU A 1 191 ? 5.611 11.742 -13.077 1.00 87.56 191 LEU A O 1
ATOM 1505 N N . ALA A 1 192 ? 5.544 11.021 -15.198 1.00 91.31 192 ALA A N 1
ATOM 1506 C CA . ALA A 1 192 ? 5.498 12.350 -15.801 1.00 91.31 192 ALA A CA 1
ATOM 1507 C C . ALA A 1 192 ? 4.142 13.046 -15.600 1.00 91.31 192 ALA A C 1
ATOM 1509 O O . ALA A 1 192 ? 4.086 14.275 -15.622 1.00 91.31 192 ALA A O 1
ATOM 1510 N N . LYS A 1 193 ? 3.062 12.281 -15.375 1.00 91.88 193 LYS A N 1
ATOM 1511 C CA . LYS A 1 193 ? 1.708 12.817 -15.170 1.00 91.88 193 LYS A CA 1
ATOM 1512 C C . LYS A 1 193 ? 1.556 13.615 -13.869 1.00 91.88 193 LYS A C 1
ATOM 1514 O O . LYS A 1 193 ? 0.695 14.488 -13.811 1.00 91.88 193 LYS A O 1
ATOM 1519 N N . TYR A 1 194 ? 2.351 13.329 -12.835 1.00 90.62 194 TYR A N 1
ATOM 1520 C CA . TYR A 1 194 ? 2.277 14.039 -11.555 1.00 90.62 194 TYR A CA 1
ATOM 1521 C C . TYR A 1 194 ? 3.522 14.901 -11.326 1.00 90.62 194 TYR A C 1
ATOM 1523 O O . TYR A 1 194 ? 4.651 14.417 -11.411 1.00 90.62 194 TYR A O 1
ATOM 1531 N N . ASP A 1 195 ? 3.323 16.167 -10.947 1.00 94.00 195 ASP A N 1
ATOM 1532 C CA . ASP A 1 195 ? 4.416 17.133 -10.752 1.00 94.00 195 ASP A CA 1
ATOM 1533 C C . ASP A 1 195 ? 5.449 16.670 -9.716 1.00 94.00 195 ASP A C 1
ATOM 1535 O O . ASP A 1 195 ? 6.651 16.862 -9.892 1.00 94.00 195 ASP A O 1
ATOM 1539 N N . VAL A 1 196 ? 4.988 15.997 -8.656 1.00 94.50 196 VAL A N 1
ATOM 1540 C CA . VAL A 1 196 ? 5.847 15.477 -7.579 1.00 94.50 196 VAL A CA 1
ATOM 1541 C C . VAL A 1 196 ? 6.739 14.328 -8.062 1.00 94.50 196 VAL A C 1
ATOM 1543 O O . VAL A 1 196 ? 7.846 14.155 -7.552 1.00 94.50 196 VAL A O 1
ATOM 1546 N N . THR A 1 197 ? 6.289 13.540 -9.044 1.00 92.12 197 THR A N 1
ATOM 1547 C CA . THR A 1 197 ? 7.030 12.368 -9.539 1.00 92.12 197 THR A CA 1
ATOM 1548 C C . THR A 1 197 ? 7.833 12.633 -10.809 1.00 92.12 197 THR A C 1
ATOM 1550 O O . THR A 1 197 ? 8.685 11.822 -11.169 1.00 92.12 197 THR A O 1
ATOM 1553 N N . ARG A 1 198 ? 7.639 13.787 -11.451 1.00 93.31 198 ARG A N 1
ATOM 1554 C CA . ARG A 1 198 ? 8.355 14.202 -12.662 1.00 93.31 198 ARG A CA 1
ATOM 1555 C C . ARG A 1 198 ? 9.887 14.038 -12.614 1.00 93.31 198 ARG A C 1
ATOM 1557 O O . ARG A 1 198 ? 10.418 13.502 -13.584 1.00 93.31 198 ARG A O 1
ATOM 1564 N N . PRO A 1 199 ? 10.626 14.413 -11.546 1.00 94.44 199 PRO A N 1
ATOM 1565 C CA . PRO A 1 199 ? 12.083 14.217 -11.523 1.00 94.44 199 PRO A CA 1
ATOM 1566 C C . PRO A 1 199 ? 12.493 12.737 -11.551 1.00 94.44 199 PRO A C 1
ATOM 1568 O O . PRO A 1 199 ? 13.557 12.401 -12.069 1.00 94.44 199 PRO A O 1
ATOM 1571 N N . TYR A 1 200 ? 11.639 11.837 -11.057 1.00 92.38 200 TYR A N 1
ATOM 1572 C CA . TYR A 1 200 ? 11.896 10.398 -11.092 1.00 92.38 200 TYR A CA 1
ATOM 1573 C C . TYR A 1 200 ? 11.675 9.798 -12.484 1.00 92.38 200 TYR A C 1
ATOM 1575 O O . TYR A 1 200 ? 12.249 8.755 -12.785 1.00 92.38 200 TYR A O 1
ATOM 1583 N N . ALA A 1 201 ? 10.900 10.455 -13.354 1.00 93.81 201 ALA A N 1
ATOM 1584 C CA . ALA A 1 201 ? 10.682 9.999 -14.726 1.00 93.81 201 ALA A CA 1
ATOM 1585 C C . ALA A 1 201 ? 11.984 10.021 -15.550 1.00 93.81 201 ALA A C 1
ATOM 1587 O O . ALA A 1 201 ? 12.255 9.086 -16.298 1.00 93.81 201 ALA A O 1
ATOM 1588 N N . GLU A 1 202 ? 12.829 11.043 -15.374 1.00 93.00 202 GLU A N 1
ATOM 1589 C CA . GLU A 1 202 ? 14.142 11.109 -16.038 1.00 93.00 202 GLU A CA 1
ATOM 1590 C C . GLU A 1 202 ? 15.139 10.100 -15.441 1.00 93.00 202 GLU A C 1
ATOM 1592 O O . GLU A 1 202 ? 15.903 9.462 -16.169 1.00 93.00 202 GLU A O 1
ATOM 1597 N N . MET A 1 203 ? 15.082 9.877 -14.122 1.00 93.31 203 MET A N 1
ATOM 1598 C CA . MET A 1 203 ? 15.879 8.834 -13.462 1.00 93.31 203 MET A CA 1
ATOM 1599 C C . MET A 1 203 ? 15.481 7.425 -13.913 1.00 93.31 203 MET A C 1
ATOM 1601 O O . MET A 1 203 ? 16.343 6.556 -14.009 1.00 93.31 203 MET A O 1
ATOM 1605 N N . ALA A 1 204 ? 14.202 7.196 -14.216 1.00 92.75 204 ALA A N 1
ATOM 1606 C CA . ALA A 1 204 ? 13.701 5.917 -14.709 1.00 92.75 204 ALA A CA 1
ATOM 1607 C C . ALA A 1 204 ? 14.204 5.594 -16.127 1.00 92.75 204 ALA A C 1
ATOM 1609 O O . ALA A 1 204 ? 14.483 4.436 -16.418 1.00 92.75 204 ALA A O 1
ATOM 1610 N N . LYS A 1 205 ? 14.404 6.597 -16.995 1.00 91.44 205 LYS A N 1
ATOM 1611 C CA . LYS A 1 205 ? 14.998 6.377 -18.331 1.00 91.44 205 LYS A CA 1
ATOM 1612 C C . LYS A 1 205 ? 16.455 5.920 -18.263 1.00 91.44 205 LYS A C 1
ATOM 1614 O O . LYS A 1 205 ? 16.920 5.221 -19.153 1.00 91.44 205 LYS A O 1
ATOM 1619 N N . THR A 1 206 ? 17.176 6.360 -17.234 1.00 94.19 206 THR A N 1
ATOM 1620 C CA . THR A 1 206 ? 18.615 6.109 -17.077 1.00 94.19 206 THR A CA 1
ATOM 1621 C C . THR A 1 206 ? 18.920 4.917 -16.175 1.00 94.19 206 THR A C 1
ATOM 1623 O O . THR A 1 206 ? 19.966 4.298 -16.340 1.00 94.19 206 THR A O 1
ATOM 1626 N N . ASN A 1 207 ? 18.023 4.569 -15.244 1.00 94.12 207 ASN A N 1
ATOM 1627 C CA . ASN A 1 207 ? 18.256 3.527 -14.247 1.00 94.12 207 ASN A CA 1
ATOM 1628 C C . ASN A 1 207 ? 17.150 2.456 -14.273 1.00 94.12 207 ASN A C 1
ATOM 1630 O O . ASN A 1 207 ? 16.046 2.713 -13.776 1.00 94.12 207 ASN A O 1
ATOM 1634 N N . PRO A 1 208 ? 17.44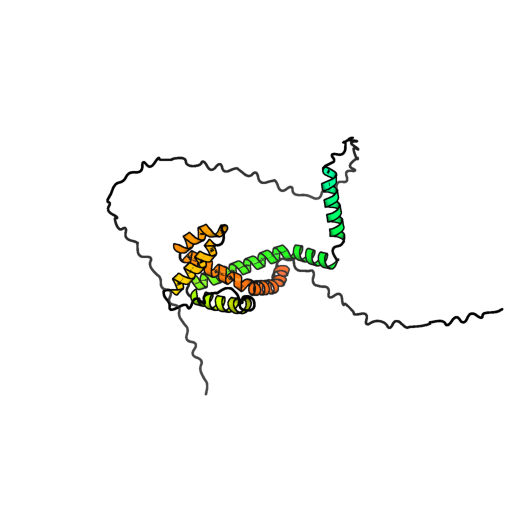3 1.221 -14.727 1.00 88.44 208 PRO A N 1
ATOM 1635 C CA . PRO A 1 208 ? 16.449 0.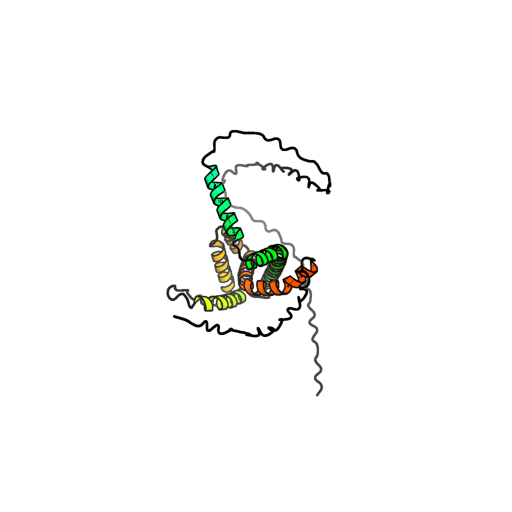143 -14.767 1.00 88.44 208 PRO A CA 1
ATOM 1636 C C . PRO A 1 208 ? 15.930 -0.232 -13.369 1.00 88.44 208 PRO A C 1
ATOM 1638 O O . PRO A 1 208 ? 14.765 -0.579 -13.205 1.00 88.44 208 PRO A O 1
ATOM 1641 N N . HIS A 1 209 ? 16.741 -0.065 -12.319 1.00 91.62 209 HIS A N 1
ATOM 1642 C CA . HIS A 1 209 ? 16.302 -0.296 -10.938 1.00 91.62 209 HIS A CA 1
ATOM 1643 C C . HIS A 1 209 ? 15.158 0.632 -10.503 1.00 91.62 209 HIS A C 1
ATOM 1645 O O . HIS A 1 209 ? 14.277 0.214 -9.751 1.00 91.62 209 HIS A O 1
ATOM 1651 N N . VAL A 1 210 ? 15.145 1.881 -10.983 1.00 92.88 210 VAL A N 1
ATOM 1652 C CA . VAL A 1 210 ? 14.071 2.840 -10.678 1.00 92.88 210 VAL A CA 1
ATOM 1653 C C . VAL A 1 210 ? 12.782 2.428 -11.387 1.00 92.88 210 VAL A C 1
ATOM 1655 O O . VAL A 1 210 ? 11.703 2.546 -10.807 1.00 92.88 210 VAL A O 1
ATOM 1658 N N . VAL A 1 211 ? 12.888 1.877 -12.599 1.00 91.31 211 VAL A N 1
ATOM 1659 C CA . VAL A 1 211 ? 11.744 1.315 -13.328 1.00 91.31 211 VAL A CA 1
ATOM 1660 C C . VAL A 1 211 ? 11.176 0.120 -12.573 1.00 91.31 211 VAL A C 1
ATOM 1662 O O . VAL A 1 211 ? 9.980 0.111 -12.296 1.00 91.31 211 VAL A O 1
ATOM 1665 N N . ASN A 1 212 ? 12.017 -0.827 -12.150 1.00 92.19 212 ASN A N 1
ATOM 1666 C CA . ASN A 1 212 ? 11.585 -1.993 -11.371 1.00 92.19 212 ASN A CA 1
ATOM 1667 C C . ASN A 1 212 ? 10.884 -1.582 -10.070 1.00 92.19 212 ASN A C 1
ATOM 1669 O O . ASN A 1 212 ? 9.858 -2.158 -9.708 1.00 92.19 212 ASN A O 1
ATOM 1673 N N . LEU A 1 213 ? 11.388 -0.547 -9.390 1.00 93.75 213 LEU A N 1
ATOM 1674 C CA . LEU A 1 213 ? 10.729 0.030 -8.218 1.00 93.75 213 LEU A CA 1
ATOM 1675 C C . LEU A 1 213 ? 9.378 0.664 -8.572 1.00 93.75 213 LEU A C 1
ATOM 1677 O O . LEU A 1 213 ? 8.414 0.491 -7.829 1.00 93.75 213 LEU A O 1
ATOM 1681 N N . GLY A 1 214 ? 9.291 1.373 -9.699 1.00 91.50 214 GLY A N 1
ATOM 1682 C CA . GLY A 1 214 ? 8.051 1.965 -10.198 1.00 91.50 214 GLY A CA 1
ATOM 1683 C C . GLY A 1 214 ? 6.991 0.912 -10.520 1.00 91.50 214 GLY A C 1
ATOM 1684 O O . GLY A 1 214 ? 5.858 1.024 -10.054 1.00 91.50 214 GLY A O 1
ATOM 1685 N N . VAL A 1 215 ? 7.366 -0.149 -11.238 1.00 90.81 215 VAL A N 1
ATOM 1686 C CA . VAL A 1 215 ? 6.494 -1.304 -11.511 1.00 90.81 215 VAL A CA 1
ATOM 1687 C C . VAL A 1 215 ? 6.053 -1.950 -10.204 1.00 90.81 215 VAL A C 1
ATOM 1689 O O . VAL A 1 215 ? 4.859 -2.179 -10.004 1.00 90.81 215 VAL A O 1
ATOM 1692 N N . ALA A 1 216 ? 6.994 -2.190 -9.285 1.00 93.69 216 ALA A N 1
ATOM 1693 C CA . ALA A 1 216 ? 6.674 -2.770 -7.992 1.00 93.69 216 ALA A CA 1
ATOM 1694 C C . ALA A 1 216 ? 5.676 -1.903 -7.219 1.00 93.69 216 ALA A C 1
ATOM 1696 O O . ALA A 1 216 ? 4.693 -2.411 -6.684 1.00 93.69 216 ALA A O 1
ATOM 1697 N N . TRP A 1 217 ? 5.875 -0.585 -7.214 1.00 93.12 217 TRP A N 1
ATOM 1698 C CA . TRP A 1 217 ? 4.971 0.361 -6.576 1.00 93.12 217 TRP A CA 1
ATOM 1699 C C . TRP A 1 217 ? 3.566 0.317 -7.191 1.00 93.12 217 TRP A C 1
ATOM 1701 O O . TRP A 1 217 ? 2.587 0.195 -6.449 1.00 93.12 217 TRP A O 1
ATOM 1711 N N . VAL A 1 218 ? 3.448 0.321 -8.523 1.00 89.62 218 VAL A N 1
ATOM 1712 C CA . VAL A 1 218 ? 2.152 0.189 -9.214 1.00 89.62 218 VAL A CA 1
ATOM 1713 C C . VAL A 1 218 ? 1.469 -1.131 -8.847 1.00 89.62 218 VAL A C 1
ATOM 1715 O O . VAL A 1 218 ? 0.295 -1.139 -8.472 1.00 89.62 218 VAL A O 1
ATOM 1718 N N . ALA A 1 219 ? 2.200 -2.243 -8.854 1.00 91.12 219 ALA A N 1
ATOM 1719 C CA . ALA A 1 219 ? 1.663 -3.532 -8.430 1.00 91.12 219 ALA A CA 1
ATOM 1720 C C . ALA A 1 219 ? 1.220 -3.522 -6.950 1.00 91.12 219 ALA A C 1
ATOM 1722 O O . ALA A 1 219 ? 0.171 -4.074 -6.617 1.00 91.12 219 ALA A O 1
ATOM 1723 N N . THR A 1 220 ? 1.936 -2.827 -6.054 1.00 93.19 220 THR A N 1
ATOM 1724 C CA . THR A 1 220 ? 1.509 -2.690 -4.646 1.00 93.19 220 THR A CA 1
ATOM 1725 C C . THR A 1 220 ? 0.268 -1.834 -4.429 1.00 93.19 220 THR A C 1
ATOM 1727 O O . THR A 1 220 ? -0.342 -1.917 -3.357 1.00 93.19 220 THR A O 1
ATOM 1730 N N . LYS A 1 221 ? -0.098 -0.996 -5.402 1.00 89.75 221 LYS A N 1
ATOM 1731 C CA . LYS A 1 221 ? -1.370 -0.273 -5.387 1.00 89.75 221 LYS A CA 1
ATOM 1732 C C . LYS A 1 221 ? -2.532 -1.204 -5.678 1.00 89.75 221 LYS A C 1
ATOM 1734 O O . LYS A 1 221 ? -3.540 -1.131 -4.987 1.00 89.75 221 LYS A O 1
ATOM 1739 N N . LEU A 1 222 ? -2.368 -2.145 -6.604 1.00 88.06 222 LEU A N 1
ATOM 1740 C CA . LEU A 1 222 ? -3.411 -3.137 -6.859 1.00 88.06 222 LEU A CA 1
ATOM 1741 C C . LEU A 1 222 ? -3.634 -4.101 -5.699 1.00 88.06 222 LEU A C 1
ATOM 1743 O O . LEU A 1 222 ? -4.756 -4.542 -5.470 1.00 88.06 222 LEU A O 1
ATOM 1747 N N . THR A 1 223 ? -2.589 -4.423 -4.942 1.00 92.06 223 THR A N 1
ATOM 1748 C CA . THR A 1 223 ? -2.723 -5.313 -3.784 1.00 92.06 223 THR A CA 1
ATOM 1749 C C . THR A 1 223 ? -3.290 -4.611 -2.546 1.00 92.06 223 THR A C 1
ATOM 1751 O O . THR A 1 223 ? -3.342 -5.221 -1.480 1.00 92.06 223 THR A O 1
ATOM 1754 N N . GLU A 1 224 ? -3.761 -3.361 -2.655 1.00 93.94 224 GLU A N 1
ATOM 1755 C CA . GLU A 1 224 ? -4.359 -2.601 -1.548 1.00 93.94 224 GLU A CA 1
ATOM 1756 C C . GLU A 1 224 ? -5.517 -3.329 -0.836 1.00 93.94 224 GLU A C 1
ATOM 1758 O O . GLU A 1 224 ? -5.433 -3.457 0.390 1.00 93.94 224 GLU A O 1
ATOM 1763 N N . PRO A 1 225 ? -6.547 -3.868 -1.525 1.00 91.94 225 PRO A N 1
ATOM 1764 C CA . PRO A 1 225 ? -7.655 -4.559 -0.858 1.00 91.94 225 PRO A CA 1
ATOM 1765 C C . PRO A 1 225 ? -7.195 -5.810 -0.106 1.00 91.94 225 PRO A C 1
ATOM 1767 O O . PRO A 1 225 ? -7.583 -6.041 1.040 1.00 91.94 225 PRO A O 1
ATOM 1770 N N . LEU A 1 226 ? -6.300 -6.584 -0.726 1.00 94.25 226 LEU A N 1
ATOM 1771 C CA . LEU A 1 226 ? -5.712 -7.771 -0.112 1.00 94.25 226 LEU A CA 1
ATOM 1772 C C . LEU A 1 226 ? -4.888 -7.389 1.123 1.00 94.25 226 LEU A C 1
ATOM 1774 O O . LEU A 1 226 ? -5.039 -7.990 2.186 1.00 94.25 226 LEU A O 1
ATOM 1778 N N . ARG A 1 227 ? -4.053 -6.351 1.011 1.00 93.06 227 ARG A N 1
ATOM 1779 C CA . ARG A 1 227 ? -3.226 -5.845 2.111 1.00 93.06 227 ARG A CA 1
ATOM 1780 C C . ARG A 1 227 ? -4.077 -5.344 3.272 1.00 93.06 227 ARG A C 1
ATOM 1782 O O . ARG A 1 227 ? -3.734 -5.602 4.428 1.00 93.06 227 ARG A O 1
ATOM 1789 N N . PHE A 1 228 ? -5.173 -4.649 2.986 1.00 95.19 228 PHE A N 1
ATOM 1790 C CA . PHE A 1 228 ? -6.123 -4.226 4.007 1.00 95.19 228 PHE A CA 1
ATOM 1791 C C . PHE A 1 228 ? -6.746 -5.435 4.718 1.00 95.19 228 PHE A C 1
ATOM 1793 O O . PHE A 1 228 ? -6.723 -5.481 5.948 1.00 95.19 228 PHE A O 1
ATOM 1800 N N . GLY A 1 229 ? -7.198 -6.449 3.971 1.00 95.75 229 GLY A N 1
ATOM 1801 C CA . GLY A 1 229 ? -7.745 -7.688 4.535 1.00 95.75 229 GLY A CA 1
ATOM 1802 C C . GLY A 1 229 ? -6.751 -8.429 5.436 1.00 95.75 229 GLY A C 1
ATOM 1803 O O . GLY A 1 229 ? -7.075 -8.773 6.573 1.00 95.75 229 GLY A O 1
ATOM 1804 N N . VAL A 1 230 ? -5.506 -8.597 4.981 1.00 96.75 230 VAL A N 1
ATOM 1805 C CA . VAL A 1 230 ? -4.433 -9.217 5.780 1.00 96.75 230 VAL A CA 1
ATOM 1806 C C . VAL A 1 230 ? -4.146 -8.404 7.044 1.00 96.75 230 VAL A C 1
ATOM 1808 O O . VAL A 1 230 ? -4.037 -8.966 8.135 1.00 96.75 230 VAL A O 1
ATOM 1811 N N . THR A 1 231 ? -4.075 -7.077 6.923 1.00 95.25 231 THR A N 1
ATOM 1812 C CA . THR A 1 231 ? -3.858 -6.194 8.076 1.00 95.25 231 THR A CA 1
ATOM 1813 C C . THR A 1 231 ? -4.991 -6.337 9.088 1.00 95.25 231 THR A C 1
ATOM 1815 O O . THR A 1 231 ? -4.711 -6.497 10.272 1.00 95.25 231 THR A O 1
ATOM 1818 N N . ALA A 1 232 ? -6.252 -6.345 8.645 1.00 94.06 232 ALA A N 1
ATOM 1819 C CA . ALA A 1 232 ? -7.418 -6.484 9.515 1.00 94.06 232 ALA A CA 1
ATOM 1820 C C . ALA A 1 232 ? -7.409 -7.803 10.312 1.00 94.06 232 ALA A C 1
ATOM 1822 O O . ALA A 1 232 ? -7.736 -7.801 11.498 1.00 94.06 232 ALA A O 1
ATOM 1823 N N . LEU A 1 233 ? -6.965 -8.908 9.701 1.00 95.50 233 LEU A N 1
ATOM 1824 C CA . LEU A 1 233 ? -6.845 -10.212 10.369 1.00 95.50 233 LEU A CA 1
ATOM 1825 C C . LEU A 1 233 ? -5.702 -10.261 11.396 1.00 95.50 233 LEU A C 1
ATOM 1827 O O . LEU A 1 233 ? -5.821 -10.909 12.440 1.00 95.50 233 LEU A O 1
ATOM 1831 N N . ILE A 1 234 ? -4.586 -9.585 11.118 1.00 95.69 234 ILE A N 1
ATOM 1832 C CA . ILE A 1 234 ? -3.399 -9.572 11.989 1.00 95.69 234 ILE A CA 1
ATOM 1833 C C . ILE A 1 234 ? -3.563 -8.578 13.150 1.00 95.69 234 ILE A C 1
ATOM 1835 O O . ILE A 1 234 ? -3.094 -8.833 14.265 1.00 95.69 234 ILE A O 1
ATOM 1839 N N . LEU A 1 235 ? -4.265 -7.470 12.912 1.00 94.31 235 LEU A N 1
ATOM 1840 C CA . LEU A 1 235 ? -4.427 -6.359 13.846 1.00 94.31 235 LEU A CA 1
ATOM 1841 C C . LEU A 1 235 ? -4.836 -6.761 15.275 1.00 94.31 235 LEU A C 1
ATOM 1843 O O . LEU A 1 235 ? -4.158 -6.313 16.202 1.00 94.31 235 LEU A O 1
ATOM 1847 N N . PRO A 1 236 ? -5.872 -7.596 15.520 1.00 91.50 236 PRO A N 1
ATOM 1848 C CA . PRO A 1 236 ? -6.273 -7.933 16.887 1.00 91.50 236 PRO A CA 1
ATOM 1849 C C . PRO A 1 236 ? -5.170 -8.668 17.657 1.00 91.50 236 PRO A C 1
ATOM 1851 O O . PRO A 1 236 ? -5.022 -8.464 18.863 1.00 91.50 236 PRO A O 1
ATOM 1854 N N . LYS A 1 237 ? -4.354 -9.485 16.976 1.00 94.31 237 LYS A N 1
ATOM 1855 C CA . LYS A 1 237 ? -3.222 -10.187 17.601 1.00 94.31 237 LYS A CA 1
ATOM 1856 C C . LYS A 1 237 ? -2.102 -9.214 17.964 1.00 94.31 237 LYS A C 1
ATOM 1858 O O . LYS A 1 237 ? -1.583 -9.273 19.075 1.00 94.31 237 LYS A O 1
ATOM 1863 N N . VAL A 1 238 ? -1.780 -8.285 17.063 1.00 94.75 238 VAL A N 1
ATOM 1864 C CA . VAL A 1 238 ? -0.751 -7.257 17.299 1.00 94.75 238 VAL A CA 1
ATOM 1865 C C . VAL A 1 238 ? -1.181 -6.292 18.405 1.00 94.75 238 VAL A C 1
ATOM 1867 O O . VAL A 1 238 ? -0.381 -5.960 19.276 1.00 94.75 238 VAL A O 1
ATOM 1870 N N . ALA A 1 239 ? -2.454 -5.893 18.440 1.00 94.00 239 ALA A N 1
ATOM 1871 C CA . ALA A 1 239 ? -2.981 -5.034 19.495 1.00 94.00 239 ALA A CA 1
ATOM 1872 C C . ALA A 1 239 ? -2.908 -5.703 20.877 1.00 94.00 239 ALA A C 1
ATOM 1874 O O . ALA A 1 239 ? -2.471 -5.063 21.835 1.00 94.00 239 ALA A O 1
ATOM 1875 N N . LYS A 1 240 ? -3.270 -6.994 20.974 1.00 93.25 240 LYS A N 1
ATOM 1876 C CA . LYS A 1 240 ? -3.115 -7.786 22.208 1.00 93.25 240 LYS A CA 1
ATOM 1877 C C . LYS A 1 240 ? -1.650 -7.884 22.638 1.00 93.25 240 LYS A C 1
ATOM 1879 O O . LYS A 1 240 ? -1.356 -7.649 23.804 1.00 93.25 240 LYS A O 1
ATOM 1884 N N . LEU A 1 241 ? -0.741 -8.159 21.700 1.00 95.06 241 LEU A N 1
ATOM 1885 C CA . LEU A 1 241 ? 0.696 -8.253 21.978 1.00 95.06 241 LEU A CA 1
ATOM 1886 C C . LEU A 1 241 ? 1.282 -6.934 22.509 1.00 95.06 241 LEU A C 1
ATOM 1888 O O . LEU A 1 241 ? 2.148 -6.950 23.376 1.00 95.06 241 LEU A O 1
ATOM 1892 N N . LEU A 1 242 ? 0.785 -5.791 22.029 1.00 94.81 242 LEU A N 1
ATOM 1893 C CA . LEU A 1 242 ? 1.209 -4.459 22.473 1.00 94.81 242 LEU A CA 1
ATOM 1894 C C . LEU A 1 242 ? 0.494 -3.968 23.746 1.00 94.81 242 LEU A C 1
ATOM 1896 O O . LEU A 1 242 ? 0.646 -2.801 24.110 1.00 94.81 242 LEU A O 1
ATOM 1900 N N . GLY A 1 243 ? -0.331 -4.801 24.392 1.00 93.00 243 GLY A N 1
ATOM 1901 C CA . GLY A 1 243 ? -1.113 -4.404 25.569 1.00 93.00 243 GLY A CA 1
ATOM 1902 C C . GLY A 1 243 ? -2.162 -3.319 25.284 1.00 93.00 243 GLY A C 1
ATOM 1903 O O . GLY A 1 243 ? -2.662 -2.684 26.206 1.00 93.00 243 GLY A O 1
ATOM 1904 N N . ARG A 1 244 ? -2.493 -3.088 24.006 1.00 88.31 244 ARG A N 1
ATOM 1905 C CA . ARG A 1 244 ? -3.527 -2.141 23.550 1.00 88.31 244 ARG A CA 1
ATOM 1906 C C . ARG A 1 244 ? -4.789 -2.842 23.050 1.00 88.31 244 ARG A C 1
ATOM 1908 O O . ARG A 1 244 ? -5.611 -2.218 22.384 1.00 88.31 244 ARG A O 1
ATOM 1915 N N . GLY A 1 245 ? -4.919 -4.137 23.334 1.00 83.25 245 GLY A N 1
ATOM 1916 C CA . GLY A 1 245 ? -6.102 -4.912 22.994 1.00 83.25 245 GLY A CA 1
ATOM 1917 C C . GLY A 1 245 ? -7.355 -4.333 23.654 1.00 83.25 245 GLY A C 1
ATOM 1918 O O . GLY A 1 245 ? -7.250 -3.633 24.667 1.00 83.25 245 GLY A O 1
ATOM 1919 N N . PRO A 1 246 ? -8.542 -4.623 23.099 1.00 70.94 246 PRO A N 1
ATOM 1920 C CA . PRO A 1 246 ? -9.769 -4.296 23.797 1.00 70.94 246 PRO A CA 1
ATOM 1921 C C . PRO A 1 246 ? -9.727 -5.060 25.122 1.00 70.94 246 PRO A C 1
ATOM 1923 O O . PRO A 1 246 ? -9.171 -6.171 25.145 1.00 70.94 246 PRO A O 1
ATOM 1926 N N . PRO A 1 247 ? -10.289 -4.509 26.215 1.00 70.50 247 PRO A N 1
ATOM 1927 C CA . PRO A 1 247 ? -10.600 -5.360 27.351 1.00 70.50 247 PRO A CA 1
ATOM 1928 C C . PRO A 1 247 ? -11.326 -6.588 26.787 1.00 70.50 247 PRO A C 1
ATOM 1930 O O . PRO A 1 247 ? -12.094 -6.419 25.827 1.00 70.50 247 PRO A O 1
ATOM 1933 N N . PRO A 1 248 ? -11.012 -7.811 27.265 1.00 71.81 248 PRO A N 1
ATOM 1934 C CA . PRO A 1 248 ? -11.762 -8.985 26.844 1.00 71.81 248 PRO A CA 1
ATOM 1935 C C . PRO A 1 248 ? -13.223 -8.576 26.908 1.00 71.81 248 PRO A C 1
ATOM 1937 O O . PRO A 1 248 ? -13.626 -7.966 27.902 1.00 71.81 248 PRO A O 1
ATOM 1940 N N . LEU A 1 249 ? -13.946 -8.760 25.799 1.00 67.25 249 LEU A N 1
ATOM 1941 C CA . LEU A 1 249 ? -15.384 -8.601 25.845 1.00 67.25 249 LEU A CA 1
ATOM 1942 C C . LEU A 1 249 ? -15.775 -9.578 26.942 1.00 67.25 249 LEU A C 1
ATOM 1944 O O . LEU A 1 249 ? -15.655 -10.787 26.762 1.00 67.25 249 LEU A O 1
ATOM 1948 N N . ILE A 1 250 ? -16.074 -9.041 28.124 1.00 64.25 250 ILE A N 1
ATOM 1949 C CA . ILE A 1 250 ? -16.946 -9.724 29.048 1.00 64.25 250 ILE A CA 1
ATOM 1950 C C . ILE A 1 250 ? -18.125 -9.943 28.125 1.00 64.25 250 ILE A C 1
ATOM 1952 O O . ILE A 1 250 ? -18.676 -8.969 27.599 1.00 64.25 250 ILE A O 1
ATOM 1956 N N . GLU A 1 251 ? -18.338 -11.196 27.736 1.00 68.19 251 GLU A N 1
ATOM 1957 C CA . GLU A 1 251 ? -19.617 -11.607 27.206 1.00 68.19 251 GLU A CA 1
ATOM 1958 C C . GLU A 1 251 ? -20.548 -11.196 28.342 1.00 68.19 251 GLU A C 1
ATOM 1960 O O . GLU A 1 251 ? -20.660 -11.876 29.353 1.00 68.19 251 GLU A O 1
ATOM 1965 N N . GLU A 1 252 ? -21.027 -9.945 28.302 1.00 61.94 252 GLU A N 1
ATOM 1966 C CA . GLU A 1 252 ? -22.234 -9.588 29.001 1.00 61.94 252 GLU A CA 1
ATOM 1967 C C . GLU A 1 252 ? -23.173 -10.584 28.383 1.00 61.94 252 GLU A C 1
ATOM 1969 O O . GLU A 1 252 ? -23.453 -10.505 27.181 1.00 61.94 252 GLU A O 1
ATOM 1974 N N . ASP A 1 253 ? -23.468 -11.612 29.167 1.00 60.00 253 ASP A N 1
ATOM 1975 C CA . ASP A 1 253 ? -24.519 -12.550 28.910 1.00 60.00 253 ASP A CA 1
ATOM 1976 C C . ASP A 1 253 ? -25.720 -11.654 28.639 1.00 60.00 253 ASP A C 1
ATOM 1978 O O . ASP A 1 253 ? -26.414 -11.198 29.544 1.00 60.00 253 ASP A O 1
ATOM 1982 N N . VAL A 1 254 ? -25.928 -11.318 27.366 1.00 54.72 254 VAL A N 1
ATOM 1983 C CA . VAL A 1 254 ? -27.206 -10.889 26.851 1.00 54.72 254 VAL A CA 1
ATOM 1984 C C . VAL A 1 254 ? -27.995 -12.183 26.908 1.00 54.72 254 VAL A C 1
ATOM 1986 O O . VAL A 1 254 ? -28.267 -12.828 25.896 1.00 54.72 254 VAL A O 1
ATOM 1989 N N . SER A 1 255 ? -28.317 -12.599 28.135 1.00 57.19 255 SER A N 1
ATOM 1990 C CA . SER A 1 255 ? -29.609 -13.139 28.456 1.00 57.19 255 SER A CA 1
ATOM 1991 C C . SER A 1 255 ? -30.566 -12.136 27.842 1.00 57.19 255 SER A C 1
ATOM 1993 O O . SER A 1 255 ? -30.916 -11.103 28.411 1.00 57.19 255 SER A O 1
ATOM 1995 N N . LEU A 1 256 ? -30.894 -12.414 26.581 1.00 57.34 256 LEU A N 1
ATOM 1996 C CA . LEU A 1 256 ? -32.198 -12.161 26.034 1.00 57.34 256 LEU A CA 1
ATOM 1997 C C . LEU A 1 256 ? -33.127 -12.619 27.154 1.00 57.34 256 LEU A C 1
ATOM 1999 O O . LEU A 1 256 ? -33.358 -13.815 27.314 1.00 57.34 256 LEU A O 1
ATOM 2003 N N . GLU A 1 257 ? -33.546 -11.689 28.012 1.00 56.59 257 GLU A N 1
ATOM 2004 C CA . GLU A 1 257 ? -34.771 -11.857 28.761 1.00 56.59 257 GLU A CA 1
ATOM 2005 C C . GLU A 1 257 ? -35.831 -11.945 27.673 1.00 56.59 257 GLU A C 1
ATOM 2007 O O . GLU A 1 257 ? -36.357 -10.953 27.166 1.00 56.59 257 GLU A O 1
ATOM 2012 N N . GLU A 1 258 ? -35.975 -13.180 27.203 1.00 57.84 258 GLU A N 1
ATOM 2013 C CA . GLU A 1 258 ? -37.056 -13.702 26.415 1.00 57.84 258 GLU A CA 1
ATOM 2014 C C . GLU A 1 258 ? -38.311 -13.134 27.055 1.00 57.84 258 GLU A C 1
ATOM 2016 O O . GLU A 1 258 ? -38.559 -13.330 28.247 1.00 57.84 258 GLU A O 1
ATOM 2021 N N . GLY A 1 259 ? -38.963 -12.268 26.279 1.00 54.38 259 GLY A N 1
ATOM 2022 C CA . GLY A 1 259 ? -39.985 -11.358 26.745 1.00 54.38 259 GLY A CA 1
ATOM 2023 C C . GLY A 1 259 ? -40.962 -12.084 27.644 1.00 54.38 259 GLY A C 1
ATOM 2024 O O . GLY A 1 259 ? -41.748 -12.903 27.183 1.00 54.38 259 GLY A O 1
ATOM 2025 N N . LYS A 1 260 ? -40.903 -11.747 28.930 1.00 52.69 260 LYS A N 1
ATOM 2026 C CA . LYS A 1 260 ? -41.965 -12.044 29.870 1.00 52.69 260 LYS A CA 1
ATOM 2027 C C . LYS A 1 260 ? -43.216 -11.393 29.302 1.00 52.69 260 LYS A C 1
ATOM 2029 O O . LYS A 1 260 ? -43.270 -10.170 29.138 1.00 52.69 260 LYS A O 1
ATOM 2034 N N . ASP A 1 261 ? -44.153 -12.244 28.924 1.00 57.94 261 ASP A N 1
ATOM 2035 C CA . ASP A 1 261 ? -45.433 -11.899 28.347 1.00 57.94 261 ASP A CA 1
ATOM 2036 C C . ASP A 1 261 ? -46.057 -10.731 29.115 1.00 57.94 261 ASP A C 1
ATOM 2038 O O . ASP A 1 261 ? -46.327 -10.813 30.314 1.00 57.94 261 ASP A O 1
ATOM 2042 N N . VAL A 1 262 ? -46.257 -9.611 28.417 1.00 61.25 262 VAL A N 1
ATOM 2043 C CA . VAL A 1 262 ? -47.090 -8.514 28.906 1.00 61.25 262 VAL A CA 1
ATOM 2044 C C . VAL A 1 262 ? -48.525 -9.030 28.889 1.00 61.25 262 VAL A C 1
ATOM 2046 O O . VAL A 1 262 ? -49.234 -8.946 27.883 1.00 61.25 262 VAL A O 1
ATOM 2049 N N . GLU A 1 263 ? -48.896 -9.623 30.017 1.00 60.56 263 GLU A N 1
ATOM 2050 C CA . GLU A 1 263 ? -50.242 -9.927 30.477 1.00 60.56 263 GLU A CA 1
ATOM 2051 C C . GLU A 1 263 ? -51.143 -8.707 30.227 1.00 60.56 263 GLU A C 1
ATOM 2053 O O . GLU A 1 263 ? -51.049 -7.663 30.876 1.00 60.56 263 GLU A O 1
ATOM 2058 N N . LYS A 1 264 ? -51.971 -8.815 29.182 1.00 54.94 264 LYS A N 1
ATOM 2059 C CA . LYS A 1 264 ? -53.017 -7.851 28.840 1.00 54.94 264 LYS A CA 1
ATOM 2060 C C . LYS A 1 264 ? -54.207 -8.064 29.769 1.00 54.94 264 LYS A C 1
ATOM 2062 O O . LYS A 1 264 ? -55.255 -8.533 29.331 1.00 54.94 264 LYS A O 1
ATOM 2067 N N . ASP A 1 265 ? -54.054 -7.676 31.023 1.00 60.53 265 ASP A N 1
ATOM 2068 C CA . ASP A 1 265 ? -55.184 -7.592 31.934 1.00 60.53 265 ASP A CA 1
ATOM 2069 C C . ASP A 1 265 ? -55.853 -6.217 31.856 1.00 60.53 265 ASP A C 1
ATOM 2071 O O . ASP A 1 265 ? -55.246 -5.170 32.077 1.00 60.53 265 ASP A O 1
ATOM 2075 N N . GLY A 1 266 ? -57.157 -6.249 31.576 1.00 56.81 266 GLY A N 1
ATOM 2076 C CA . GLY A 1 266 ? -58.099 -5.332 32.211 1.00 56.81 266 GLY A CA 1
ATOM 2077 C C . GLY A 1 266 ? -58.401 -4.015 31.499 1.00 56.81 266 GLY A C 1
ATOM 2078 O O . GLY A 1 266 ? -58.242 -2.947 32.085 1.00 56.81 266 GLY A O 1
ATOM 2079 N N . VAL A 1 267 ? -58.985 -4.065 30.297 1.00 64.12 267 VAL A N 1
ATOM 2080 C CA . V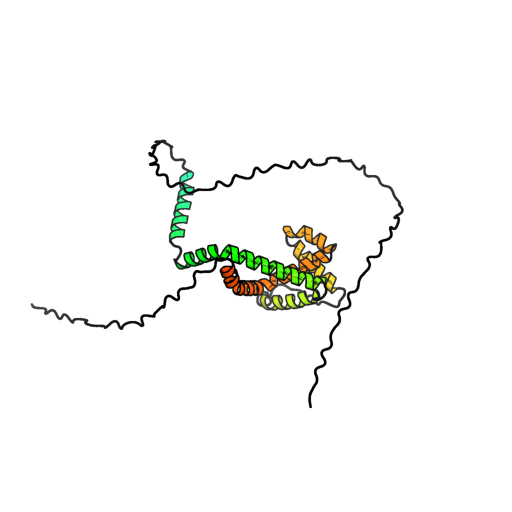AL A 1 267 ? -59.866 -2.967 29.854 1.00 64.12 267 VAL A CA 1
ATOM 2081 C C . VAL A 1 267 ? -61.188 -3.105 30.612 1.00 64.12 267 VAL A C 1
ATOM 2083 O O . VAL A 1 267 ? -62.079 -3.856 30.224 1.00 64.12 267 VAL A O 1
ATOM 2086 N N . VAL A 1 268 ? -61.273 -2.403 31.742 1.00 64.31 268 VAL A N 1
ATOM 2087 C CA . VAL A 1 268 ? -62.478 -2.264 32.565 1.00 64.31 268 VAL A CA 1
ATOM 2088 C C . VAL A 1 268 ? -63.499 -1.409 31.812 1.00 64.31 268 VAL A C 1
ATOM 2090 O O . VAL A 1 268 ? -63.323 -0.205 31.624 1.00 64.31 268 VAL A O 1
ATOM 2093 N N . GLU A 1 269 ? -64.575 -2.056 31.371 1.00 59.03 269 GLU A N 1
ATOM 2094 C CA . GLU A 1 269 ? -65.750 -1.448 30.753 1.00 59.03 269 GLU A CA 1
ATOM 2095 C C . GLU A 1 269 ? -66.521 -0.618 31.796 1.00 59.03 269 GLU A C 1
ATOM 2097 O O . GLU A 1 269 ? -67.263 -1.144 32.624 1.00 59.03 269 GLU A O 1
ATOM 2102 N N . ASN A 1 270 ? -66.339 0.703 31.771 1.00 62.50 270 ASN A N 1
ATOM 2103 C CA . ASN A 1 270 ? -67.072 1.634 32.625 1.00 62.50 270 ASN A CA 1
ATOM 2104 C C . ASN A 1 270 ? -68.353 2.107 31.908 1.00 62.50 270 ASN A C 1
ATOM 2106 O O . ASN A 1 270 ? -68.357 3.140 31.235 1.00 62.50 270 ASN A O 1
ATOM 2110 N N . ARG A 1 271 ? -69.450 1.342 32.027 1.00 57.31 271 ARG A N 1
ATOM 2111 C CA . ARG A 1 271 ? -70.802 1.802 31.653 1.00 57.31 271 ARG A CA 1
ATOM 2112 C C . ARG A 1 271 ? -71.384 2.650 32.783 1.00 57.31 271 ARG A C 1
ATOM 2114 O O . ARG A 1 271 ? -72.120 2.162 33.636 1.00 57.31 271 ARG A O 1
ATOM 2121 N N . GLY A 1 272 ? -71.043 3.934 32.762 1.00 62.56 272 GLY A N 1
ATOM 2122 C CA . GLY A 1 272 ? -71.696 4.968 33.555 1.00 62.56 272 GLY A CA 1
ATOM 2123 C C . GLY A 1 272 ? -73.053 5.342 32.960 1.00 62.56 272 GLY A C 1
ATOM 2124 O O . GLY A 1 272 ? -73.140 5.925 31.883 1.00 62.56 272 GLY A O 1
ATOM 2125 N N . SER A 1 273 ? -74.096 4.984 33.695 1.00 58.53 273 SER A N 1
ATOM 2126 C CA . SER A 1 273 ? -75.511 5.293 33.518 1.00 58.53 273 SER A CA 1
ATOM 2127 C C . SER A 1 273 ? -75.786 6.780 33.255 1.00 58.53 273 SER A C 1
ATOM 2129 O O . SER A 1 273 ? -75.449 7.628 34.080 1.00 58.53 273 SER A O 1
ATOM 2131 N N . GLN A 1 274 ? -76.484 7.101 32.161 1.00 59.06 274 GLN A N 1
ATOM 2132 C CA . GLN A 1 274 ? -77.176 8.384 32.037 1.00 59.06 274 GLN A CA 1
ATOM 2133 C C . GLN A 1 274 ? -78.571 8.285 32.663 1.00 59.06 274 GLN A C 1
ATOM 2135 O O . GLN A 1 274 ? -79.446 7.577 32.171 1.00 59.06 274 GLN A O 1
ATOM 2140 N N . GLN A 1 275 ? -78.750 9.018 33.761 1.00 63.34 275 GLN A N 1
ATOM 2141 C CA . GLN A 1 275 ? -80.038 9.501 34.246 1.00 63.34 275 GLN A CA 1
ATOM 2142 C C . GLN A 1 275 ? -80.237 10.936 33.747 1.00 63.34 275 GLN A C 1
ATOM 2144 O O . GLN A 1 275 ? -79.459 11.810 34.133 1.00 63.34 275 GLN A O 1
ATOM 2149 N N . LYS A 1 276 ? -81.291 11.168 32.963 1.00 58.22 276 LYS A N 1
ATOM 2150 C CA . LYS A 1 276 ? -82.395 12.124 33.196 1.00 58.22 276 LYS A CA 1
ATOM 2151 C C . LYS A 1 276 ? -83.087 12.486 31.892 1.00 58.22 276 LYS A C 1
ATOM 2153 O O . LYS A 1 276 ? -82.381 12.873 30.940 1.00 58.22 276 LYS A O 1
#

Radius of gyration: 36.03 Å; chains: 1; bounding box: 125×101×77 Å

Organism: NCBI:txid49249